Protein AF-A0A146EY28-F1 (afdb_monomer_lite)

Structure (mmCIF, N/CA/C/O backbone):
data_AF-A0A146EY28-F1
#
_entry.id   AF-A0A146EY28-F1
#
loop_
_atom_site.group_PDB
_atom_site.id
_atom_site.type_symbol
_atom_site.label_atom_id
_atom_site.label_alt_id
_atom_site.label_comp_id
_atom_site.label_asym_id
_atom_site.label_entity_id
_atom_site.label_seq_id
_atom_site.pdbx_PDB_ins_code
_atom_site.Cartn_x
_atom_site.Cartn_y
_atom_site.Cartn_z
_atom_site.occupancy
_atom_site.B_iso_or_equiv
_atom_site.auth_seq_id
_atom_site.auth_comp_id
_atom_site.auth_asym_id
_atom_site.auth_atom_id
_atom_site.pdbx_PDB_model_num
ATOM 1 N N . MET A 1 1 ? -17.023 -45.283 -15.189 1.00 35.03 1 MET A N 1
ATOM 2 C CA . MET A 1 1 ? -16.963 -46.052 -13.926 1.00 35.03 1 MET A CA 1
ATOM 3 C C . MET A 1 1 ? -16.510 -45.100 -12.826 1.00 35.03 1 MET A C 1
ATOM 5 O O . MET A 1 1 ? -15.733 -44.201 -13.112 1.00 35.03 1 MET A O 1
ATOM 9 N N . PHE A 1 2 ? -17.122 -45.207 -11.654 1.00 29.67 2 PHE A N 1
ATOM 10 C CA . PHE A 1 2 ? -17.285 -44.155 -10.650 1.00 29.67 2 PHE A CA 1
ATOM 11 C C . PHE A 1 2 ? -16.025 -43.771 -9.843 1.00 29.67 2 PHE A C 1
ATOM 13 O O . PHE A 1 2 ? -15.212 -44.621 -9.511 1.00 29.67 2 PHE A O 1
ATOM 20 N N . ALA A 1 3 ? -15.970 -42.467 -9.532 1.00 32.56 3 ALA A N 1
ATOM 21 C CA . ALA A 1 3 ? -15.392 -41.724 -8.400 1.00 32.56 3 ALA A CA 1
ATOM 22 C C . ALA A 1 3 ? -14.181 -42.258 -7.599 1.00 32.56 3 ALA A C 1
ATOM 24 O O . ALA A 1 3 ? -14.245 -43.289 -6.942 1.00 32.56 3 ALA A O 1
ATOM 25 N N . SER A 1 4 ? -13.194 -41.370 -7.424 1.00 31.08 4 SER A N 1
ATOM 26 C CA . SER A 1 4 ? -12.507 -41.180 -6.139 1.00 31.08 4 SER A CA 1
ATOM 27 C C . SER A 1 4 ? -12.665 -39.714 -5.714 1.00 31.08 4 SER A C 1
ATOM 29 O O . SER A 1 4 ? -11.952 -38.814 -6.155 1.00 31.08 4 SER A O 1
ATOM 31 N N . ASN A 1 5 ? -13.694 -39.470 -4.899 1.00 36.66 5 ASN A N 1
ATOM 32 C CA . ASN A 1 5 ? -14.054 -38.186 -4.292 1.00 36.66 5 ASN A CA 1
ATOM 33 C C . ASN A 1 5 ? -13.201 -37.922 -3.039 1.00 36.66 5 ASN A C 1
ATOM 35 O O . ASN A 1 5 ? -13.732 -37.857 -1.932 1.00 36.66 5 ASN A O 1
ATOM 39 N N . SER A 1 6 ? -11.882 -37.777 -3.177 1.00 37.50 6 SER A N 1
ATOM 40 C CA . SER A 1 6 ? -11.034 -37.518 -2.005 1.00 37.50 6 SER A CA 1
ATOM 41 C C . SER A 1 6 ? -9.892 -36.541 -2.268 1.00 37.50 6 SER A C 1
ATOM 43 O O . SER A 1 6 ? -8.741 -36.856 -2.015 1.00 37.50 6 SER A O 1
ATOM 45 N N . SER A 1 7 ? -10.229 -35.335 -2.739 1.00 38.41 7 SER A N 1
ATOM 46 C CA . SER A 1 7 ? -9.366 -34.144 -2.581 1.00 38.41 7 SER A CA 1
ATOM 47 C C . SER A 1 7 ? -10.127 -32.808 -2.545 1.00 38.41 7 SER A C 1
ATOM 49 O O . SER A 1 7 ? -9.516 -31.746 -2.546 1.00 38.41 7 SER A O 1
ATOM 51 N N . ARG A 1 8 ? -11.465 -32.809 -2.445 1.00 36.38 8 ARG A N 1
ATOM 52 C CA . ARG A 1 8 ? -12.272 -31.579 -2.284 1.00 36.38 8 ARG A CA 1
ATOM 53 C C . ARG A 1 8 ? -12.550 -31.250 -0.814 1.00 36.38 8 ARG A C 1
ATOM 55 O O . ARG A 1 8 ? -13.685 -30.981 -0.435 1.00 36.38 8 ARG A O 1
ATOM 62 N N . LYS A 1 9 ? -11.521 -31.290 0.029 1.00 37.91 9 LYS A N 1
ATOM 63 C CA . LYS A 1 9 ? -11.590 -30.797 1.409 1.00 37.91 9 LYS A CA 1
ATOM 64 C C . LYS A 1 9 ? -10.350 -29.970 1.717 1.00 37.91 9 LYS A C 1
ATOM 66 O O . LYS A 1 9 ? -9.443 -30.508 2.328 1.00 37.91 9 LYS A O 1
ATOM 71 N N . SER A 1 10 ? -10.347 -28.701 1.288 1.00 42.72 10 SER A N 1
ATOM 72 C CA . SER A 1 10 ? -9.636 -27.584 1.955 1.00 42.72 10 SER A CA 1
ATOM 73 C C . SER A 1 10 ? -9.550 -26.321 1.077 1.00 42.72 10 SER A C 1
ATOM 75 O O . SER A 1 10 ? -8.465 -25.859 0.750 1.00 42.72 10 SER A O 1
ATOM 77 N N . ILE A 1 11 ? -10.694 -25.744 0.691 1.00 36.16 11 ILE A N 1
ATOM 78 C CA . ILE A 1 11 ? -10.774 -24.304 0.335 1.00 36.16 11 ILE A CA 1
ATOM 79 C C . ILE A 1 11 ? -11.736 -23.558 1.294 1.00 36.16 11 ILE A C 1
ATOM 81 O O . ILE A 1 11 ? -11.843 -22.341 1.273 1.00 36.16 11 ILE A O 1
ATOM 85 N N . GLN A 1 12 ? -12.393 -24.268 2.221 1.00 34.34 12 GLN A N 1
ATOM 86 C CA . GLN A 1 12 ? -13.330 -23.692 3.203 1.00 34.34 12 GLN A CA 1
ATOM 87 C C . GLN A 1 12 ? -12.733 -23.433 4.601 1.00 34.34 12 GLN A C 1
ATOM 89 O O . GLN A 1 12 ? -13.465 -23.196 5.555 1.00 34.34 12 GLN A O 1
ATOM 94 N N . ALA A 1 13 ? -11.411 -23.423 4.727 1.00 42.88 13 ALA A N 1
ATOM 95 C CA . ALA A 1 13 ? -10.705 -22.800 5.844 1.00 42.88 13 ALA A CA 1
ATOM 96 C C . ALA A 1 13 ? -9.633 -21.938 5.168 1.00 42.88 13 ALA A C 1
ATOM 98 O O . ALA A 1 13 ? -8.801 -22.478 4.455 1.00 42.88 13 ALA A O 1
ATOM 99 N N . ILE A 1 14 ? -9.660 -20.611 5.193 1.00 41.34 14 ILE A N 1
ATOM 100 C CA . ILE A 1 14 ? -9.669 -19.722 6.350 1.00 41.34 14 ILE A CA 1
ATOM 101 C C . ILE A 1 14 ? -10.311 -18.411 5.886 1.00 41.34 14 ILE A C 1
ATOM 103 O O . ILE A 1 14 ? -9.717 -17.682 5.109 1.00 41.34 14 ILE A O 1
ATOM 107 N N . CYS A 1 15 ? -11.521 -18.125 6.343 1.00 43.88 15 CYS A N 1
ATOM 108 C CA . CYS A 1 15 ? -12.040 -16.769 6.506 1.00 43.88 15 CYS A CA 1
ATOM 109 C C . CYS A 1 15 ? -13.207 -16.914 7.474 1.00 43.88 15 CYS A C 1
ATOM 111 O O . CYS A 1 15 ? -14.373 -16.949 7.082 1.00 43.88 15 CYS A O 1
ATOM 113 N N . ALA A 1 16 ? -12.885 -17.082 8.757 1.00 44.38 16 ALA A N 1
ATOM 114 C CA . ALA A 1 16 ? -13.840 -16.749 9.797 1.00 44.38 16 ALA A CA 1
ATOM 115 C C . ALA A 1 16 ? -14.065 -15.239 9.677 1.00 44.38 16 ALA A C 1
ATOM 117 O O . ALA A 1 16 ? -13.322 -14.445 10.248 1.00 44.38 16 ALA A O 1
ATOM 118 N N . PHE A 1 17 ? -15.003 -14.836 8.821 1.00 52.59 17 PHE A N 1
ATOM 119 C CA . PHE A 1 17 ? -15.466 -13.463 8.800 1.00 52.59 17 PHE A CA 1
ATOM 120 C C . PHE A 1 17 ? -16.117 -13.217 10.153 1.00 52.59 17 PHE A C 1
ATOM 122 O O . PHE A 1 17 ? -17.008 -13.962 10.567 1.00 52.59 17 PHE A O 1
ATOM 129 N N . SER A 1 18 ? -15.618 -12.210 10.863 1.00 56.81 18 SER A N 1
ATOM 130 C CA . SER A 1 18 ? -16.240 -11.735 12.089 1.00 56.81 18 SER A CA 1
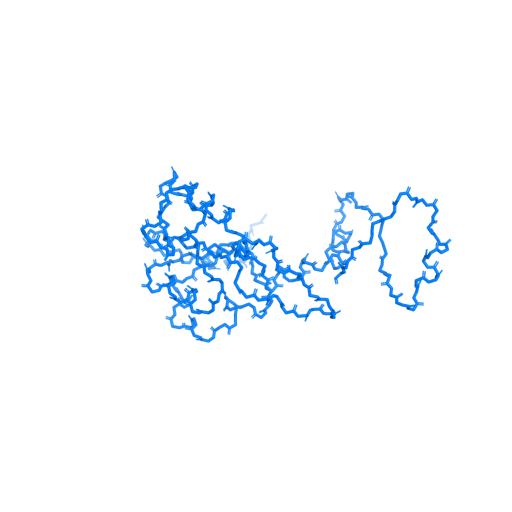ATOM 131 C C . SER A 1 18 ? -17.739 -11.542 11.849 1.00 56.81 18 SER A C 1
ATOM 133 O O . SER A 1 18 ? -18.143 -10.926 10.865 1.00 56.81 18 SER A O 1
ATOM 135 N N . THR A 1 19 ? -18.580 -12.059 12.747 1.00 59.81 19 THR A N 1
ATOM 136 C CA . THR A 1 19 ? -20.033 -11.815 12.716 1.00 59.81 19 THR A CA 1
ATOM 137 C C . THR A 1 19 ? -20.376 -10.354 13.027 1.00 59.81 19 THR A C 1
ATOM 139 O O . THR A 1 19 ? -21.535 -9.953 12.934 1.00 59.81 19 THR A O 1
ATOM 142 N N . LYS A 1 20 ? -19.375 -9.549 13.410 1.00 71.12 20 LYS A N 1
ATOM 143 C CA . LYS A 1 20 ? -19.503 -8.119 13.669 1.00 71.12 20 LYS A CA 1
ATOM 144 C C . LYS A 1 20 ? -19.452 -7.338 12.357 1.00 71.12 20 LYS A C 1
ATOM 146 O O . LYS A 1 20 ? -18.628 -7.610 11.488 1.00 71.12 20 LYS A O 1
ATOM 151 N N . THR A 1 21 ? -20.291 -6.31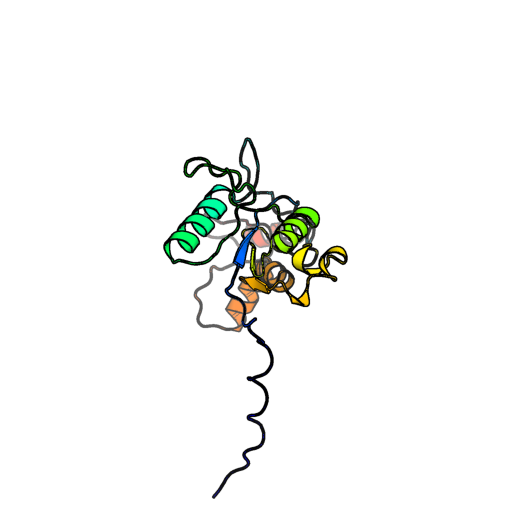0 12.256 1.00 85.00 21 THR A N 1
ATOM 152 C CA . THR A 1 21 ? -20.277 -5.370 11.132 1.00 85.00 21 THR A CA 1
ATOM 153 C C . THR A 1 21 ? -18.871 -4.777 10.941 1.00 85.00 21 THR A C 1
ATOM 155 O O . THR A 1 21 ? -18.336 -4.206 11.899 1.00 85.00 21 THR A O 1
ATOM 158 N N . PRO A 1 22 ? -18.284 -4.865 9.730 1.00 92.00 22 PRO A N 1
ATOM 159 C CA . PRO A 1 22 ? -16.971 -4.305 9.431 1.00 92.00 22 PRO A CA 1
ATOM 160 C C . PRO A 1 22 ? -16.861 -2.836 9.837 1.00 92.00 22 PRO A C 1
ATOM 162 O O . PRO A 1 22 ? -17.675 -2.014 9.416 1.00 92.00 22 PRO A O 1
ATOM 165 N N . THR A 1 23 ? -15.850 -2.508 10.640 1.00 96.81 23 THR A N 1
ATOM 166 C CA . THR A 1 23 ? -15.468 -1.123 10.943 1.00 96.81 23 THR A CA 1
ATOM 167 C C . THR A 1 23 ? -14.097 -0.864 10.331 1.00 96.81 23 THR A C 1
ATOM 169 O O . THR A 1 23 ? -13.110 -1.467 10.749 1.00 96.81 23 THR A O 1
ATOM 172 N N . VAL A 1 24 ? -14.044 -0.011 9.311 1.00 97.69 24 VAL A N 1
ATOM 173 C CA . VAL A 1 24 ? -12.832 0.247 8.523 1.00 97.69 24 VAL A CA 1
ATOM 174 C C . VAL A 1 24 ? -12.070 1.446 9.086 1.00 97.69 24 VAL A C 1
ATOM 176 O O . VAL A 1 24 ? -12.668 2.476 9.382 1.00 97.69 24 VAL A O 1
ATOM 179 N N . ALA A 1 25 ? -10.751 1.340 9.179 1.00 97.56 25 ALA A N 1
ATOM 180 C CA . ALA A 1 25 ? -9.831 2.459 9.321 1.00 97.56 25 ALA A CA 1
ATOM 181 C C . ALA A 1 25 ? -8.949 2.530 8.071 1.00 97.56 25 ALA A C 1
ATOM 183 O O . ALA A 1 25 ? -8.406 1.519 7.627 1.00 97.56 25 ALA A O 1
ATOM 184 N N . VAL A 1 26 ? -8.817 3.718 7.486 1.00 97.06 26 VAL A N 1
ATOM 185 C CA . VAL A 1 26 ? -7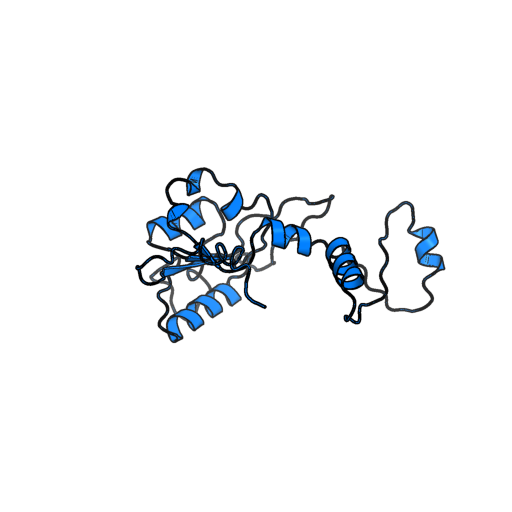.885 3.949 6.374 1.00 97.06 26 VAL A CA 1
ATOM 186 C C . VAL A 1 26 ? -6.553 4.394 6.955 1.00 97.06 26 VAL A C 1
ATOM 188 O O . VAL A 1 26 ? -6.530 5.269 7.818 1.00 97.06 26 VAL A O 1
ATOM 191 N N . LEU A 1 27 ? -5.460 3.792 6.496 1.00 95.50 27 LEU A N 1
ATOM 192 C CA . LEU A 1 27 ? -4.100 4.149 6.888 1.00 95.50 27 LEU A CA 1
ATOM 193 C C . LEU A 1 27 ? -3.462 5.040 5.826 1.00 95.50 27 LEU A C 1
ATOM 195 O O . LEU A 1 27 ? -3.705 4.835 4.640 1.00 95.50 27 LEU A O 1
ATOM 199 N N . LEU A 1 28 ? -2.627 5.985 6.242 1.00 93.12 28 LEU A N 1
ATOM 200 C CA . LEU A 1 28 ? -1.830 6.852 5.380 1.00 93.12 28 LEU A CA 1
ATOM 201 C C . LEU A 1 28 ? -0.346 6.726 5.719 1.00 93.12 28 LEU A C 1
ATOM 203 O O . LEU A 1 28 ? 0.012 6.453 6.863 1.00 93.12 28 LEU A O 1
ATOM 207 N N . GLN A 1 29 ? 0.502 7.005 4.731 1.00 92.31 29 GLN A N 1
ATOM 208 C CA . GLN A 1 29 ? 1.953 6.960 4.888 1.00 92.31 29 GLN A CA 1
ATOM 209 C C . GLN A 1 29 ? 2.480 7.997 5.889 1.00 92.31 29 GLN A C 1
ATOM 211 O O . GLN A 1 29 ? 2.486 9.197 5.607 1.00 92.31 29 GLN A O 1
ATOM 216 N N . ALA A 1 30 ? 2.969 7.523 7.029 1.00 91.19 30 ALA A N 1
ATOM 217 C CA . ALA A 1 30 ? 3.601 8.299 8.090 1.00 91.19 30 ALA A CA 1
ATOM 218 C C . ALA A 1 30 ? 5.022 7.807 8.418 1.00 91.19 30 ALA A C 1
ATOM 220 O O . ALA A 1 30 ? 5.829 8.598 8.915 1.00 91.19 30 ALA A O 1
ATOM 221 N N . ILE A 1 31 ? 5.343 6.549 8.102 1.00 91.38 31 ILE A N 1
ATOM 222 C CA . ILE A 1 31 ? 6.697 5.986 8.196 1.00 91.38 31 ILE A CA 1
ATOM 223 C C . ILE A 1 31 ? 7.445 6.051 6.859 1.00 91.38 31 ILE A C 1
ATOM 225 O O . ILE A 1 31 ? 6.846 6.057 5.778 1.00 91.38 31 ILE A O 1
ATOM 229 N N . ASP A 1 32 ? 8.775 6.098 6.934 1.00 89.19 32 ASP A N 1
ATOM 230 C CA . ASP A 1 32 ? 9.622 6.009 5.747 1.00 89.19 32 ASP A CA 1
ATOM 231 C C . ASP A 1 32 ? 9.775 4.554 5.295 1.00 89.19 32 ASP A C 1
ATOM 233 O O . ASP A 1 32 ? 9.993 3.674 6.134 1.00 89.19 32 ASP A O 1
ATOM 237 N N . PRO A 1 33 ? 9.689 4.281 3.980 1.00 88.00 33 PRO A N 1
ATOM 238 C CA . PRO A 1 33 ? 10.044 2.976 3.450 1.00 88.00 33 PRO A CA 1
ATOM 239 C C . PRO A 1 33 ? 11.519 2.656 3.741 1.00 88.00 33 PRO A C 1
ATOM 241 O O . PRO A 1 33 ? 12.359 3.563 3.724 1.00 88.00 33 PRO A O 1
ATOM 244 N N . PRO A 1 34 ? 11.864 1.380 3.974 1.00 88.81 34 PRO A N 1
ATOM 245 C CA . PRO A 1 34 ? 13.247 0.972 4.162 1.00 88.81 34 PRO A CA 1
ATOM 246 C C . PRO A 1 34 ? 14.060 1.149 2.871 1.00 88.81 34 PRO A C 1
ATOM 248 O O . PRO A 1 34 ? 13.515 1.249 1.769 1.00 88.81 34 PRO A O 1
ATOM 251 N N . VAL A 1 35 ? 15.386 1.138 3.014 1.00 86.69 35 VAL A N 1
ATOM 252 C CA . VAL A 1 35 ? 16.295 0.981 1.873 1.00 86.69 35 VAL A CA 1
ATOM 253 C C . VAL A 1 35 ? 16.228 -0.475 1.411 1.00 86.69 35 VAL A C 1
ATOM 255 O O . VAL A 1 35 ? 16.554 -1.377 2.182 1.00 86.69 35 VAL A O 1
ATOM 258 N N . ILE A 1 36 ? 15.841 -0.707 0.162 1.00 80.88 36 ILE A N 1
ATOM 259 C CA . ILE A 1 36 ? 15.770 -2.036 -0.455 1.00 80.88 36 ILE A CA 1
ATOM 260 C C . ILE A 1 36 ? 16.752 -2.045 -1.622 1.00 80.88 36 ILE A C 1
ATOM 262 O O . ILE A 1 36 ? 16.684 -1.189 -2.497 1.00 80.88 36 ILE A O 1
ATOM 266 N N . SER A 1 37 ? 17.715 -2.970 -1.606 1.00 76.69 37 SER A N 1
ATOM 267 C CA . SER A 1 37 ? 18.754 -3.075 -2.648 1.00 76.69 37 SER A CA 1
ATOM 268 C C . SER A 1 37 ? 19.508 -1.759 -2.920 1.00 76.69 37 SER A C 1
ATOM 270 O O . SER A 1 37 ? 19.913 -1.475 -4.042 1.00 76.69 37 SER A O 1
ATOM 272 N N . GLY A 1 38 ? 19.695 -0.932 -1.883 1.00 76.62 38 GLY A N 1
ATOM 273 C CA . GLY A 1 38 ? 20.358 0.375 -1.990 1.00 76.62 38 GLY A CA 1
ATOM 274 C C . GLY A 1 38 ? 19.467 1.517 -2.499 1.00 76.62 38 GLY A C 1
ATOM 275 O O . GLY A 1 38 ? 19.942 2.646 -2.602 1.00 76.62 38 GLY A O 1
ATOM 276 N N . VAL A 1 39 ? 18.186 1.257 -2.778 1.00 76.44 39 VAL A N 1
ATOM 277 C CA . VAL A 1 39 ? 17.205 2.239 -3.256 1.00 76.44 39 VAL A CA 1
ATOM 278 C C . VAL A 1 39 ? 16.142 2.481 -2.186 1.00 76.44 39 VAL A C 1
ATOM 280 O O . VAL A 1 39 ? 15.629 1.549 -1.573 1.00 76.44 39 VAL A O 1
ATOM 283 N N . THR A 1 40 ? 15.758 3.742 -1.990 1.00 80.06 40 THR A N 1
ATOM 284 C CA . THR A 1 40 ? 14.634 4.113 -1.119 1.00 80.06 40 THR A CA 1
ATOM 285 C C . THR A 1 40 ? 13.541 4.754 -1.950 1.00 80.06 40 THR A C 1
ATOM 287 O O . THR A 1 40 ? 13.796 5.701 -2.700 1.00 80.06 40 THR A O 1
ATOM 290 N N . LYS A 1 41 ? 12.300 4.283 -1.798 1.00 76.06 41 LYS A N 1
ATOM 291 C CA . LYS A 1 41 ? 11.155 5.000 -2.361 1.00 76.06 41 LYS A CA 1
ATOM 292 C C . LYS A 1 41 ? 10.943 6.294 -1.571 1.00 76.06 41 LYS A C 1
ATOM 294 O O . LYS A 1 41 ? 10.735 6.219 -0.359 1.00 76.06 41 LYS A O 1
ATOM 299 N N . PRO A 1 42 ? 10.971 7.472 -2.219 1.00 72.88 42 PRO A N 1
ATOM 300 C CA . PRO A 1 42 ? 10.687 8.709 -1.517 1.00 72.88 42 PRO A CA 1
ATOM 301 C C . PRO A 1 42 ? 9.243 8.683 -1.018 1.00 72.88 42 PRO A C 1
ATOM 303 O O . PRO A 1 42 ? 8.335 8.198 -1.702 1.00 72.88 42 PRO A O 1
ATOM 306 N N . ARG A 1 43 ? 9.027 9.233 0.175 1.00 74.38 43 ARG A N 1
ATOM 307 C CA . ARG A 1 43 ? 7.685 9.503 0.689 1.00 74.38 43 ARG A CA 1
ATOM 308 C C . ARG A 1 43 ? 6.936 10.401 -0.299 1.00 74.38 43 ARG A C 1
ATOM 310 O O . ARG A 1 43 ? 7.555 11.280 -0.904 1.00 74.38 43 ARG A O 1
ATOM 317 N N . LYS A 1 44 ? 5.617 10.219 -0.455 1.00 70.25 44 LYS A N 1
ATOM 318 C CA . LYS A 1 44 ? 4.811 11.137 -1.283 1.00 70.25 44 LYS A CA 1
ATOM 319 C C . LYS A 1 44 ? 5.011 12.574 -0.762 1.00 70.25 44 LYS A C 1
ATOM 321 O O . LYS A 1 44 ? 4.672 12.824 0.401 1.00 70.25 44 LYS A O 1
ATOM 326 N N . PRO A 1 45 ? 5.549 13.499 -1.581 1.00 64.44 45 PRO A N 1
ATOM 327 C CA . PRO A 1 45 ? 5.736 14.879 -1.169 1.00 64.44 45 PRO A CA 1
ATOM 328 C C . PRO A 1 45 ? 4.367 15.551 -1.097 1.00 64.44 45 PRO A C 1
ATOM 330 O O . PRO A 1 45 ? 3.638 15.610 -2.087 1.00 64.44 45 PRO A O 1
ATOM 333 N N . ALA A 1 46 ? 4.009 16.034 0.084 1.00 57.53 46 ALA 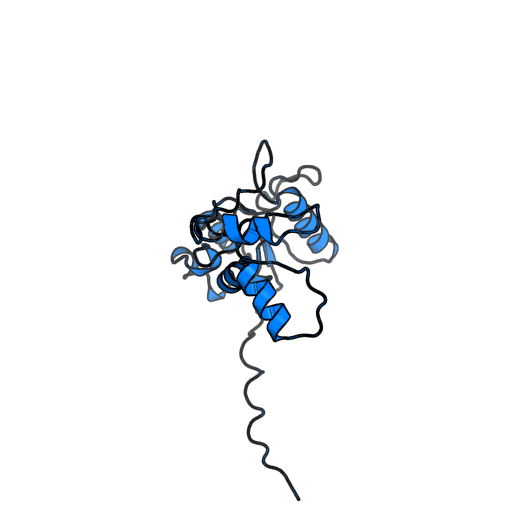A N 1
ATOM 334 C CA . ALA A 1 46 ? 2.899 16.950 0.266 1.00 57.53 46 ALA A CA 1
ATOM 335 C C . ALA A 1 46 ? 3.273 17.883 1.418 1.00 57.53 46 ALA A C 1
ATOM 337 O O . ALA A 1 46 ? 3.453 17.444 2.547 1.00 57.53 46 ALA A O 1
ATOM 338 N N . GLU A 1 47 ? 3.446 19.162 1.112 1.00 51.34 47 GLU A N 1
ATOM 339 C CA . GLU A 1 47 ? 3.454 20.221 2.119 1.00 51.34 47 GLU A CA 1
ATOM 340 C C . GLU A 1 47 ? 1.991 20.564 2.450 1.00 51.34 47 GLU A C 1
ATOM 342 O O . GLU A 1 47 ? 1.160 20.575 1.535 1.00 51.34 47 GLU A O 1
ATOM 347 N N . PRO A 1 48 ? 1.624 20.841 3.713 1.00 55.75 48 PRO A N 1
ATOM 348 C CA . PRO A 1 48 ? 2.466 20.853 4.914 1.00 55.75 48 PRO A CA 1
ATOM 349 C C . PRO A 1 48 ? 2.628 19.477 5.586 1.00 55.75 48 PRO A C 1
ATOM 351 O O . PRO A 1 48 ? 3.280 19.368 6.622 1.00 55.75 48 PRO A O 1
ATOM 354 N N . PHE A 1 49 ? 2.025 18.418 5.036 1.00 59.28 49 PHE A N 1
ATOM 355 C CA . PHE A 1 49 ? 2.100 17.087 5.626 1.00 59.28 49 PHE A CA 1
ATOM 356 C C . PHE A 1 49 ? 2.116 15.961 4.581 1.00 59.28 49 PHE A C 1
ATOM 358 O O . PHE A 1 49 ? 1.183 15.861 3.777 1.00 59.28 49 PHE A O 1
ATOM 365 N N . PRO A 1 50 ? 3.118 15.068 4.629 1.00 64.75 50 PRO A N 1
ATOM 366 C CA . PRO A 1 50 ? 3.332 14.069 3.593 1.00 64.75 50 PRO A CA 1
ATOM 367 C C . PRO A 1 50 ? 2.302 12.927 3.633 1.00 64.75 50 PRO A C 1
ATOM 369 O O . PRO A 1 50 ? 1.586 12.737 4.619 1.00 64.75 50 PRO A O 1
ATOM 372 N N . GLY A 1 51 ? 2.260 12.139 2.553 1.00 69.69 51 GLY A N 1
ATOM 373 C CA . GLY A 1 51 ? 1.456 10.915 2.453 1.00 69.69 51 GLY A CA 1
ATOM 374 C C . GLY A 1 51 ? 0.160 11.041 1.639 1.00 69.69 51 GLY A C 1
ATOM 375 O O . GLY A 1 51 ? -0.146 12.061 1.023 1.00 69.69 51 GLY A O 1
ATOM 376 N N . TYR A 1 52 ? -0.612 9.955 1.601 1.00 82.56 52 TYR A N 1
ATOM 377 C CA . TYR A 1 52 ? -1.801 9.787 0.755 1.00 82.56 52 TYR A CA 1
ATOM 378 C C . TYR A 1 52 ? -3.091 10.348 1.393 1.00 82.56 52 TYR A C 1
ATOM 380 O O . TYR A 1 52 ? -4.102 9.654 1.498 1.00 82.56 52 TYR A O 1
ATOM 388 N N . ARG A 1 53 ? -3.062 11.602 1.867 1.00 85.25 53 ARG A N 1
ATOM 389 C CA . ARG A 1 53 ? -4.183 12.229 2.605 1.00 85.25 53 ARG A CA 1
ATOM 390 C C . ARG A 1 53 ? -5.434 12.455 1.759 1.00 85.25 53 ARG A C 1
ATOM 392 O O . ARG A 1 53 ? -6.531 12.131 2.195 1.00 85.25 53 ARG A O 1
ATOM 399 N N . ASP A 1 54 ? -5.241 12.997 0.561 1.00 88.38 54 ASP A N 1
ATOM 400 C CA . ASP A 1 54 ? -6.275 13.261 -0.445 1.00 88.38 54 ASP A CA 1
ATOM 401 C C . ASP A 1 54 ? -7.101 12.004 -0.752 1.00 88.38 54 ASP A C 1
ATOM 403 O O . ASP A 1 54 ? -8.285 11.914 -0.442 1.00 88.38 54 ASP A O 1
ATOM 407 N N . SER A 1 55 ? -6.419 10.978 -1.245 1.00 90.88 55 SER A N 1
ATOM 408 C CA . SER A 1 55 ? -7.008 9.676 -1.552 1.00 90.88 55 SER A CA 1
ATOM 409 C C . SER A 1 55 ? -7.524 8.957 -0.304 1.00 90.88 55 SER A C 1
ATOM 411 O O . SER A 1 55 ? -8.525 8.249 -0.376 1.00 90.88 55 SER A O 1
ATOM 413 N N . GLY A 1 56 ? -6.896 9.157 0.859 1.00 92.56 56 GLY A N 1
ATOM 414 C CA . GLY A 1 56 ? -7.407 8.651 2.131 1.00 92.56 56 GLY A CA 1
ATOM 415 C C . GLY A 1 56 ? -8.791 9.216 2.462 1.00 92.56 56 GLY A C 1
ATOM 416 O O . GLY A 1 56 ? -9.696 8.451 2.802 1.00 92.56 56 GLY A O 1
ATOM 417 N N . ALA A 1 57 ? -8.981 10.529 2.307 1.00 92.25 57 ALA A N 1
ATOM 418 C CA . ALA A 1 57 ? -10.275 11.182 2.490 1.00 92.25 57 ALA A CA 1
ATOM 419 C C . ALA A 1 57 ? -11.316 10.680 1.474 1.00 92.25 57 ALA A C 1
ATOM 421 O O . ALA A 1 57 ? -12.430 10.338 1.876 1.00 92.25 57 ALA A O 1
ATOM 422 N N . ASP A 1 58 ? -10.942 10.527 0.199 1.00 93.06 58 ASP A N 1
ATOM 423 C CA . ASP A 1 58 ? -11.828 9.996 -0.849 1.00 93.06 58 ASP A CA 1
ATOM 424 C C . ASP A 1 58 ? -12.303 8.567 -0.551 1.00 93.06 58 ASP A C 1
ATOM 426 O O . ASP A 1 58 ? -13.492 8.257 -0.702 1.00 93.06 58 ASP A O 1
ATOM 430 N N . ILE A 1 59 ? -11.400 7.692 -0.088 1.00 95.06 59 ILE A N 1
ATOM 431 C CA . ILE A 1 59 ? -11.735 6.317 0.313 1.00 95.06 59 ILE A CA 1
ATOM 432 C C . ILE A 1 59 ? -12.739 6.349 1.467 1.00 95.06 59 ILE A C 1
ATOM 434 O O . ILE A 1 59 ? -13.793 5.715 1.378 1.00 95.06 59 ILE A O 1
ATOM 438 N N . VAL A 1 60 ? -12.457 7.104 2.536 1.00 94.81 60 VAL A N 1
ATOM 439 C CA . VAL A 1 60 ? -13.362 7.186 3.696 1.00 94.81 60 VAL A CA 1
ATOM 440 C C . VAL A 1 60 ? -14.721 7.751 3.293 1.00 94.81 60 VAL A C 1
ATOM 442 O O . VAL A 1 60 ? -15.753 7.188 3.667 1.00 94.81 60 VAL A O 1
ATOM 445 N N . TYR A 1 61 ? -14.744 8.843 2.529 1.00 93.94 61 TYR A N 1
ATOM 446 C CA . TYR A 1 61 ? -15.979 9.458 2.053 1.00 93.94 61 TYR A CA 1
ATOM 447 C C . TYR A 1 61 ? -16.806 8.461 1.237 1.00 93.94 61 TYR A C 1
ATOM 449 O O . TYR A 1 61 ? -17.979 8.237 1.542 1.00 93.94 61 TYR A O 1
ATOM 457 N N . THR A 1 62 ? -16.187 7.795 0.261 1.00 95.44 62 THR A N 1
ATOM 458 C CA . THR A 1 62 ? -16.851 6.821 -0.617 1.00 95.44 62 THR A CA 1
ATOM 459 C C . THR A 1 62 ? -17.421 5.642 0.168 1.00 95.44 62 THR A C 1
ATOM 461 O O . THR A 1 62 ? -18.581 5.277 -0.023 1.00 95.44 62 THR A O 1
ATOM 464 N N . LEU A 1 63 ? -16.645 5.068 1.091 1.00 95.38 63 LEU A N 1
ATOM 465 C CA . LEU A 1 63 ? -17.096 3.965 1.943 1.00 95.38 63 LEU A CA 1
ATOM 466 C C . LEU A 1 63 ? -18.304 4.373 2.801 1.00 95.38 63 LEU A C 1
ATOM 468 O O . LEU A 1 63 ? -19.292 3.637 2.863 1.00 95.38 63 LEU A O 1
ATOM 472 N N . ARG A 1 64 ? -18.280 5.576 3.391 1.00 93.94 64 ARG A N 1
ATOM 473 C CA . ARG A 1 64 ? -19.414 6.110 4.165 1.00 93.94 64 ARG A CA 1
ATOM 474 C C . ARG A 1 64 ? -20.666 6.295 3.311 1.00 93.94 64 ARG A C 1
ATOM 476 O O . ARG A 1 64 ? -21.747 5.922 3.758 1.00 93.94 64 ARG A O 1
ATOM 483 N N . GLN A 1 65 ? -20.537 6.806 2.084 1.00 95.19 65 GLN A N 1
ATOM 484 C CA . GLN A 1 65 ? -21.667 6.934 1.147 1.00 95.19 65 GLN A CA 1
ATOM 485 C C . GLN A 1 65 ? -22.292 5.578 0.780 1.00 95.19 65 GLN A C 1
ATOM 487 O O . GLN A 1 65 ? -23.458 5.511 0.399 1.00 95.19 65 GLN A O 1
ATOM 492 N N . LYS A 1 66 ? -21.539 4.481 0.913 1.00 95.81 66 LYS A N 1
ATOM 493 C CA . LYS A 1 66 ? -22.023 3.107 0.709 1.00 95.81 66 LYS A CA 1
ATOM 494 C C . LYS A 1 66 ? -22.540 2.437 1.985 1.00 95.81 66 LYS A C 1
ATOM 496 O O . LYS A 1 66 ? -22.840 1.248 1.957 1.00 95.81 66 LYS A O 1
ATOM 501 N N . GLY A 1 67 ? -22.654 3.171 3.093 1.00 95.31 67 GLY A N 1
ATOM 502 C CA . GLY A 1 67 ? -23.128 2.636 4.371 1.00 95.31 67 GLY A CA 1
ATOM 503 C C . GLY A 1 67 ? -22.108 1.757 5.101 1.00 95.31 67 GLY A C 1
ATOM 504 O O . GLY A 1 67 ? -22.463 1.103 6.080 1.00 95.31 67 GLY A O 1
ATOM 505 N N . VAL A 1 68 ? -20.844 1.738 4.662 1.00 95.75 68 VAL A N 1
ATOM 506 C CA . VAL A 1 68 ? -19.767 1.069 5.400 1.00 95.75 68 VAL A CA 1
ATOM 507 C C . VAL A 1 68 ? -19.431 1.910 6.626 1.00 95.75 68 VAL A C 1
ATOM 509 O O . VAL A 1 68 ? -19.293 3.133 6.542 1.00 95.75 68 VAL A O 1
ATOM 512 N N . LYS A 1 69 ? -19.287 1.260 7.783 1.00 96.56 69 LYS A N 1
ATOM 513 C CA . LYS A 1 69 ? -18.839 1.935 8.999 1.00 96.56 69 LYS A CA 1
ATOM 514 C C . LYS A 1 69 ? -17.340 2.210 8.888 1.00 96.56 69 LYS A C 1
ATOM 516 O O . LYS A 1 69 ? -16.547 1.284 8.734 1.00 96.56 69 LYS A O 1
ATOM 521 N N . VAL A 1 70 ? -16.959 3.480 8.982 1.00 96.31 70 VAL A N 1
ATOM 522 C CA . VAL A 1 70 ? -15.565 3.927 8.862 1.00 96.31 70 VAL A CA 1
ATOM 523 C C . VAL A 1 70 ? -15.208 4.828 10.036 1.00 96.31 70 VAL A C 1
ATOM 525 O O . VAL A 1 70 ? -16.021 5.663 10.440 1.00 96.31 70 VAL A O 1
ATOM 528 N N . LEU A 1 71 ? -14.003 4.663 10.574 1.00 96.25 71 LEU A N 1
ATOM 529 C CA . LEU A 1 71 ? -13.420 5.548 11.574 1.00 96.25 71 LEU A CA 1
ATOM 530 C C . LEU A 1 71 ? -12.637 6.670 10.897 1.00 96.25 71 LEU A C 1
ATOM 532 O O . LEU A 1 71 ? -11.914 6.443 9.929 1.00 96.25 71 LEU A O 1
ATOM 536 N N . LYS A 1 72 ? -12.762 7.869 11.459 1.00 94.56 72 LYS A N 1
ATOM 537 C CA . LYS A 1 72 ? -11.889 9.006 11.174 1.00 94.56 72 LYS A CA 1
ATOM 538 C C . LYS A 1 72 ? -10.843 9.096 12.281 1.00 94.56 72 LYS A C 1
ATOM 540 O O . LYS A 1 72 ? -11.193 8.876 13.439 1.00 94.56 72 LYS A O 1
ATOM 545 N N . SER A 1 73 ? -9.602 9.437 11.942 1.00 92.75 73 SER A N 1
ATOM 546 C CA . SER A 1 73 ? -8.559 9.676 12.948 1.00 92.75 73 SER A CA 1
ATOM 547 C C . SER A 1 73 ? -8.867 10.893 13.824 1.00 92.75 73 SER A C 1
ATOM 549 O O . SER A 1 73 ? -8.505 10.903 14.997 1.00 92.75 73 SER A O 1
ATOM 551 N N . ASP A 1 74 ? -9.616 11.858 13.287 1.00 91.62 74 ASP A N 1
ATOM 552 C CA . ASP A 1 74 ? -10.304 12.905 14.035 1.00 91.62 74 ASP A CA 1
ATOM 553 C C . ASP A 1 74 ? -11.825 12.842 13.757 1.00 91.62 74 ASP A C 1
ATOM 555 O O . ASP A 1 74 ? -12.309 13.235 12.680 1.00 91.62 74 ASP A O 1
ATOM 559 N N . PRO A 1 75 ? -12.631 12.371 14.728 1.00 88.31 75 PRO A N 1
ATOM 560 C CA . PRO A 1 75 ? -14.087 12.334 14.619 1.00 88.31 75 PRO A CA 1
ATOM 561 C C . PRO A 1 75 ? -14.721 13.698 14.320 1.00 88.31 75 PRO A C 1
ATOM 563 O O . PRO A 1 75 ? -15.761 13.746 13.657 1.00 88.31 75 PRO A O 1
ATOM 566 N N . SER A 1 76 ? -14.080 14.799 14.721 1.00 87.25 76 SER A N 1
ATOM 567 C CA . SER A 1 76 ? -14.557 16.170 14.520 1.00 87.25 76 SER A CA 1
ATOM 568 C C . SER A 1 76 ? -14.153 16.789 13.179 1.00 87.25 76 SER A C 1
ATOM 570 O O . SER A 1 76 ? -14.740 17.797 12.789 1.00 87.25 76 SER A O 1
ATOM 572 N N . ALA A 1 77 ? -13.240 16.152 12.429 1.00 84.75 77 ALA A N 1
ATOM 573 C CA . ALA A 1 77 ? -12.768 16.666 11.143 1.00 84.75 77 ALA A CA 1
ATOM 574 C C . ALA A 1 77 ? -13.940 17.023 10.196 1.00 84.75 77 ALA A C 1
ATOM 576 O O . ALA A 1 77 ? -14.812 16.164 9.968 1.00 84.75 77 ALA A O 1
ATOM 577 N N . PRO A 1 78 ? -13.986 18.256 9.648 1.00 80.56 78 PRO A N 1
ATOM 578 C CA . PRO A 1 78 ? -15.023 18.658 8.707 1.00 80.56 78 PRO A CA 1
ATOM 579 C C . PRO A 1 78 ? -14.952 17.850 7.407 1.00 80.56 78 PRO A C 1
ATOM 581 O O . PRO A 1 78 ? -14.020 17.088 7.170 1.00 80.56 78 PRO A O 1
ATOM 584 N N . VAL A 1 79 ? -15.936 18.043 6.526 1.00 74.31 79 VAL A N 1
ATOM 585 C CA . VAL A 1 79 ? -15.918 17.391 5.207 1.00 74.31 79 VAL A CA 1
ATOM 586 C C . VAL A 1 79 ? -14.874 18.016 4.262 1.00 74.31 79 VAL A C 1
ATOM 588 O O . VAL A 1 79 ? -14.387 17.344 3.363 1.00 74.31 79 VAL A O 1
ATOM 591 N N . SER A 1 80 ? -14.530 19.296 4.454 1.00 70.19 80 SER A N 1
ATOM 592 C CA . SER A 1 80 ? -13.734 20.091 3.505 1.00 70.19 80 SER A CA 1
ATOM 593 C C . SER A 1 80 ? -12.225 20.269 3.787 1.00 70.19 80 SER A C 1
ATOM 595 O O . SER A 1 80 ? -11.603 21.063 3.082 1.00 70.19 80 SER A O 1
ATOM 597 N N . PRO A 1 81 ? -11.604 19.607 4.778 1.00 76.31 81 PRO A N 1
ATOM 598 C CA . PRO A 1 81 ? -10.156 19.376 4.789 1.00 76.31 81 PRO A CA 1
ATOM 599 C C . PRO A 1 81 ? -9.819 17.886 4.637 1.00 76.31 81 PRO A C 1
ATOM 601 O O . PRO A 1 81 ? -10.515 17.045 5.185 1.00 76.31 81 PRO A O 1
ATOM 604 N N . ASN A 1 82 ? -8.704 17.547 3.980 1.00 82.00 82 ASN A N 1
ATOM 605 C CA . ASN A 1 82 ? -8.222 16.156 3.843 1.00 82.00 82 ASN A CA 1
ATOM 606 C C . ASN A 1 82 ? -7.560 15.609 5.130 1.00 82.00 82 ASN A C 1
ATOM 608 O O . ASN A 1 82 ? -6.954 14.538 5.130 1.00 82.00 82 ASN A O 1
ATOM 612 N N . GLU A 1 83 ? -7.641 16.350 6.234 1.00 84.94 83 GLU A N 1
ATOM 613 C CA . GLU A 1 83 ? -7.021 16.018 7.517 1.00 84.94 83 GLU A CA 1
ATOM 614 C C . GLU A 1 83 ? -7.988 15.270 8.430 1.00 84.94 83 GLU A C 1
ATOM 616 O O . GLU A 1 83 ? -9.199 15.458 8.358 1.00 84.94 83 GLU A O 1
ATOM 621 N N . GLY A 1 84 ? -7.459 14.405 9.295 1.00 88.00 84 GLY A N 1
ATOM 622 C CA . GLY A 1 84 ? -8.286 13.699 10.272 1.00 88.00 84 GLY A CA 1
ATOM 623 C C . GLY A 1 84 ? -9.141 12.562 9.700 1.00 88.00 84 GLY A C 1
ATOM 624 O O . GLY A 1 84 ? -9.931 11.968 10.427 1.00 88.00 84 GLY A O 1
ATOM 625 N N . TRP A 1 85 ? -9.003 12.227 8.415 1.00 92.81 85 TRP A N 1
ATOM 626 C CA . TRP A 1 85 ? -9.756 11.130 7.793 1.00 92.81 85 TRP A CA 1
ATOM 627 C C . TRP A 1 85 ? -9.085 9.771 7.954 1.00 92.81 85 TRP A C 1
ATOM 629 O O . TRP A 1 85 ? -9.767 8.782 8.202 1.00 92.81 85 TRP A O 1
ATOM 639 N N . ALA A 1 86 ? -7.761 9.725 7.828 1.00 94.44 86 ALA A N 1
ATOM 640 C CA . ALA A 1 86 ? -6.977 8.498 7.861 1.00 94.44 86 ALA A CA 1
ATOM 641 C C . ALA A 1 86 ? -5.984 8.503 9.032 1.00 94.44 86 ALA A C 1
ATOM 643 O O . ALA A 1 86 ? -5.540 9.556 9.499 1.00 94.44 86 ALA A O 1
ATOM 644 N N . PHE A 1 87 ? -5.667 7.313 9.524 1.00 95.62 87 PHE A N 1
ATOM 645 C CA . PHE A 1 87 ? -4.724 7.062 10.608 1.00 95.62 87 PHE A CA 1
ATOM 646 C C . PHE A 1 87 ? -3.304 6.935 10.046 1.00 95.62 87 PHE A C 1
ATOM 648 O O . PHE A 1 87 ? -3.147 6.449 8.929 1.00 95.62 87 PHE A O 1
ATOM 655 N N . PRO A 1 88 ? -2.258 7.338 10.780 1.00 94.50 88 PRO A N 1
ATOM 656 C CA . PRO A 1 88 ? -0.892 7.063 10.352 1.00 94.50 88 PRO A CA 1
ATOM 657 C C . PRO A 1 88 ? -0.622 5.551 10.367 1.00 94.50 88 PRO A C 1
ATOM 659 O O . PRO A 1 88 ? -1.102 4.838 11.246 1.00 94.50 88 PRO A O 1
ATOM 662 N N . ASP A 1 89 ? 0.172 5.063 9.419 1.00 94.56 89 ASP A N 1
ATOM 663 C CA . ASP A 1 89 ? 0.633 3.669 9.337 1.00 94.56 89 ASP A CA 1
ATOM 664 C C . ASP A 1 89 ? 1.768 3.321 10.321 1.00 94.56 89 ASP A C 1
ATOM 666 O O . ASP A 1 89 ? 2.400 2.268 10.215 1.00 94.56 89 ASP A O 1
ATOM 670 N N . THR A 1 90 ? 2.004 4.182 11.315 1.00 95.25 90 THR A N 1
ATOM 671 C CA . THR A 1 90 ? 2.855 3.873 12.463 1.00 95.25 90 THR A CA 1
ATOM 672 C C . THR A 1 90 ? 2.220 2.784 13.323 1.00 95.25 90 THR A C 1
ATOM 674 O O . THR A 1 90 ? 1.005 2.574 13.322 1.00 95.25 90 THR A O 1
ATOM 677 N N . GLU A 1 91 ? 3.043 2.117 14.126 1.00 95.44 91 GLU A N 1
ATOM 678 C CA . GLU A 1 91 ? 2.582 1.114 15.084 1.00 95.44 91 GLU A CA 1
ATOM 679 C C . GLU A 1 91 ? 1.524 1.680 16.050 1.00 95.44 91 GLU A C 1
ATOM 681 O O . GLU A 1 91 ? 0.471 1.075 16.255 1.00 95.44 91 GLU A O 1
ATOM 686 N N . GLU A 1 92 ? 1.752 2.888 16.570 1.00 95.81 92 GLU A N 1
ATOM 687 C CA . GLU A 1 92 ? 0.826 3.606 17.452 1.00 95.81 92 GLU A CA 1
ATOM 688 C C . GLU A 1 92 ? -0.469 4.006 16.734 1.00 95.81 92 GLU A C 1
ATOM 690 O O . GLU A 1 92 ? -1.547 3.948 17.326 1.00 95.81 92 GLU A O 1
ATOM 695 N N . GLY A 1 93 ? -0.381 4.399 15.461 1.00 95.62 93 GLY A N 1
ATOM 696 C CA . GLY A 1 93 ? -1.534 4.781 14.649 1.00 95.62 93 GLY A CA 1
ATOM 697 C C . GLY A 1 93 ? -2.465 3.608 14.379 1.00 95.62 93 GLY A C 1
ATOM 698 O O . GLY A 1 93 ? -3.676 3.710 14.596 1.00 95.62 93 GLY A O 1
ATOM 699 N N . ILE A 1 94 ? -1.891 2.472 13.982 1.00 95.94 94 ILE A N 1
ATOM 700 C CA . ILE A 1 94 ? -2.631 1.229 13.746 1.00 95.94 94 ILE A CA 1
ATOM 701 C C . ILE A 1 94 ? -3.245 0.722 15.054 1.00 95.94 94 ILE A C 1
ATOM 703 O O . ILE A 1 94 ? -4.427 0.373 15.086 1.00 95.94 94 ILE A O 1
ATOM 707 N N . TYR A 1 95 ? -2.478 0.727 16.148 1.00 95.62 95 TYR A N 1
ATOM 708 C CA . TYR A 1 95 ? -2.988 0.318 17.455 1.00 95.62 95 TYR A CA 1
ATOM 709 C C . TYR A 1 95 ? -4.129 1.230 17.931 1.00 95.62 95 TYR A C 1
ATOM 711 O O . TYR A 1 95 ? -5.152 0.740 18.403 1.00 95.62 95 TYR A O 1
ATOM 719 N N . SER A 1 96 ? -4.011 2.550 17.749 1.00 95.50 96 SER A N 1
ATOM 720 C CA . SER A 1 96 ? -5.074 3.511 18.076 1.00 95.50 96 SER A CA 1
ATOM 721 C C . SER A 1 96 ? -6.361 3.241 17.293 1.00 95.50 96 SER A C 1
ATOM 723 O O . SER A 1 96 ? -7.442 3.219 17.883 1.00 95.50 96 SER A O 1
ATOM 725 N N . ALA A 1 97 ? -6.266 2.965 15.988 1.00 96.00 97 ALA A N 1
ATOM 726 C CA . ALA A 1 97 ? -7.428 2.600 15.179 1.00 96.00 97 ALA A CA 1
ATOM 727 C C . ALA A 1 97 ? -8.121 1.336 15.718 1.00 96.00 97 ALA A C 1
ATOM 729 O O . ALA A 1 97 ? -9.346 1.305 15.853 1.00 96.00 97 ALA A O 1
ATOM 730 N N . ALA A 1 98 ? -7.338 0.319 16.085 1.00 94.88 98 ALA A N 1
ATOM 731 C CA . ALA A 1 98 ? -7.847 -0.917 16.675 1.00 94.88 98 ALA A CA 1
ATOM 732 C C . ALA A 1 98 ? -8.568 -0.677 18.008 1.00 94.88 98 ALA A C 1
ATOM 734 O O . ALA A 1 98 ? -9.684 -1.154 18.202 1.00 94.88 98 ALA A O 1
ATOM 735 N N . GLN A 1 99 ? -7.978 0.125 18.900 1.00 94.38 99 GLN A N 1
ATOM 736 C CA . GLN A 1 99 ? -8.587 0.499 20.184 1.00 94.38 99 GLN A CA 1
ATOM 737 C C . GLN A 1 99 ? -9.904 1.269 20.008 1.00 94.38 99 GLN A C 1
ATOM 739 O O . GLN A 1 99 ? -10.816 1.138 20.819 1.00 94.38 99 GLN A O 1
ATOM 744 N N . GLN A 1 100 ? -10.041 2.029 18.918 1.00 95.12 100 GLN A N 1
ATOM 745 C CA . GLN A 1 100 ? -11.286 2.710 18.545 1.00 95.12 100 GLN A CA 1
ATOM 746 C C . GLN A 1 100 ? -12.321 1.779 17.883 1.00 95.12 100 GLN A C 1
ATOM 748 O O . GLN A 1 100 ? -13.407 2.218 17.495 1.00 95.12 100 GLN A O 1
ATOM 753 N N . GLY A 1 101 ? -12.018 0.484 17.773 1.00 94.38 101 GLY A N 1
ATOM 754 C CA . GLY A 1 101 ? -12.918 -0.543 17.259 1.00 94.38 101 GLY A CA 1
ATOM 755 C C . GLY A 1 101 ? -12.792 -0.801 15.761 1.00 94.38 101 GLY A C 1
ATOM 756 O O . GLY A 1 101 ? -13.733 -1.339 15.174 1.00 94.38 101 GLY A O 1
ATOM 757 N N . ALA A 1 102 ? -11.678 -0.418 15.123 1.00 96.06 102 ALA A N 1
ATOM 758 C CA . ALA A 1 102 ? -11.387 -0.857 13.763 1.00 96.06 102 ALA A CA 1
ATOM 759 C C . ALA A 1 102 ? -11.214 -2.378 13.736 1.00 96.06 102 ALA A C 1
ATOM 761 O O . ALA A 1 102 ? -10.413 -2.935 14.479 1.00 96.06 102 ALA A O 1
ATOM 762 N N . THR A 1 103 ? -11.937 -3.035 12.836 1.00 95.69 103 THR A N 1
ATOM 763 C CA . THR A 1 103 ? -11.745 -4.457 12.528 1.00 95.69 103 THR A CA 1
ATOM 764 C C . THR A 1 103 ? -11.079 -4.644 11.169 1.00 95.69 103 THR A C 1
ATOM 766 O O . THR A 1 103 ? -10.615 -5.731 10.863 1.00 95.69 103 THR A O 1
ATOM 769 N N . TYR A 1 104 ? -11.036 -3.605 10.330 1.00 96.50 104 TYR A N 1
ATOM 770 C CA . TYR A 1 104 ? -10.387 -3.638 9.022 1.00 96.50 104 TYR A CA 1
ATOM 771 C C . TYR A 1 104 ? -9.460 -2.441 8.850 1.00 96.50 104 TYR A C 1
ATOM 773 O O . TYR A 1 104 ? -9.875 -1.307 9.075 1.00 96.50 104 TYR A O 1
ATOM 781 N N . SER A 1 105 ? -8.246 -2.690 8.374 1.00 96.06 105 SER A N 1
ATOM 782 C CA . SER A 1 105 ? -7.267 -1.668 8.013 1.00 96.06 105 SER A CA 1
ATOM 783 C C . SER A 1 105 ? -7.114 -1.623 6.498 1.00 96.06 105 SER A C 1
ATOM 785 O O . SER A 1 105 ? -6.624 -2.572 5.888 1.00 96.06 105 SER A O 1
ATOM 787 N N . TRP A 1 106 ? -7.523 -0.517 5.881 1.00 97.19 106 TRP A N 1
ATOM 788 C CA . TRP A 1 106 ? -7.254 -0.239 4.473 1.00 97.19 106 TRP A CA 1
ATOM 789 C C . TRP A 1 106 ? -5.914 0.476 4.355 1.00 97.19 106 TRP A C 1
ATOM 791 O O . TRP A 1 106 ? -5.805 1.660 4.674 1.00 97.19 106 TRP A O 1
ATOM 801 N N . ALA A 1 107 ? -4.888 -0.233 3.895 1.00 94.81 107 ALA A N 1
ATOM 802 C CA . ALA A 1 107 ? -3.542 0.309 3.786 1.00 94.81 107 ALA A CA 1
ATOM 803 C C . ALA A 1 107 ? -3.388 1.198 2.539 1.00 94.81 107 ALA A C 1
ATOM 805 O O . ALA A 1 107 ? -2.993 0.725 1.478 1.00 94.81 107 ALA A O 1
ATOM 806 N N . ASN A 1 108 ? -3.690 2.495 2.657 1.00 94.19 108 ASN A N 1
ATOM 807 C CA . ASN A 1 108 ? -3.395 3.490 1.620 1.00 94.19 108 ASN A CA 1
ATOM 808 C C . ASN A 1 108 ? -2.000 4.098 1.858 1.00 94.19 108 ASN A C 1
ATOM 810 O O . ASN A 1 108 ? -1.832 5.283 2.153 1.00 94.19 108 ASN A O 1
ATOM 814 N N . THR A 1 109 ? -0.989 3.234 1.804 1.00 91.69 109 THR A N 1
ATOM 815 C CA . THR A 1 109 ? 0.414 3.561 2.066 1.00 91.69 109 THR A CA 1
ATOM 816 C C . THR A 1 109 ? 1.343 2.667 1.240 1.00 91.69 109 THR A C 1
ATOM 818 O O . THR A 1 109 ? 0.892 1.731 0.578 1.00 91.69 109 THR A O 1
ATOM 821 N N . ILE A 1 110 ? 2.644 2.954 1.266 1.00 90.50 110 ILE A N 1
ATOM 822 C CA . ILE A 1 110 ? 3.671 2.081 0.698 1.00 90.50 110 ILE A CA 1
ATOM 823 C C . ILE A 1 110 ? 3.864 0.897 1.646 1.00 90.50 110 ILE A C 1
ATOM 825 O O . ILE A 1 110 ? 4.229 1.080 2.805 1.00 90.50 110 ILE A O 1
ATOM 829 N N . LEU A 1 111 ? 3.635 -0.316 1.147 1.00 92.44 111 LEU A N 1
ATOM 830 C CA . LEU A 1 111 ? 3.793 -1.541 1.921 1.00 92.44 111 LEU A CA 1
ATOM 831 C C . LEU A 1 111 ? 5.136 -2.214 1.629 1.00 92.44 111 LEU A C 1
ATOM 833 O O . LEU A 1 111 ? 5.594 -2.238 0.492 1.00 92.44 111 LEU A O 1
ATOM 837 N N . PHE A 1 112 ? 5.743 -2.764 2.676 1.00 93.31 112 PHE A N 1
ATOM 838 C CA . PHE A 1 112 ? 7.045 -3.426 2.643 1.00 93.31 112 PHE A CA 1
ATOM 839 C C . PHE A 1 112 ? 7.110 -4.525 3.712 1.00 93.31 112 PHE A C 1
ATOM 841 O O . PHE A 1 112 ? 6.308 -4.538 4.649 1.00 93.31 112 PHE A O 1
ATOM 848 N N . THR A 1 113 ? 8.044 -5.465 3.606 1.00 93.75 113 THR A N 1
ATOM 849 C CA . THR A 1 113 ? 8.107 -6.653 4.476 1.00 93.75 113 THR A CA 1
ATOM 850 C C . THR A 1 113 ? 8.265 -6.282 5.952 1.00 93.75 113 THR A C 1
ATOM 852 O O . THR A 1 113 ? 7.651 -6.905 6.815 1.00 93.75 113 THR A O 1
ATOM 855 N N . SER A 1 114 ? 9.030 -5.231 6.253 1.00 94.50 114 SER A N 1
ATOM 856 C CA . SER A 1 114 ? 9.224 -4.710 7.614 1.00 94.50 114 SER A CA 1
ATOM 857 C C . SER A 1 114 ? 8.141 -3.723 8.079 1.00 94.50 114 SER A C 1
ATOM 859 O O . SER A 1 114 ? 8.322 -3.035 9.082 1.00 94.50 114 SER A O 1
ATOM 861 N N . HIS A 1 115 ? 7.008 -3.627 7.377 1.00 95.19 115 HIS A N 1
ATOM 862 C CA . HIS A 1 115 ? 5.929 -2.707 7.738 1.00 95.19 115 HIS A CA 1
ATOM 863 C C . HIS A 1 115 ? 5.272 -3.120 9.073 1.00 95.19 115 HIS A C 1
ATOM 865 O O . HIS A 1 115 ? 5.077 -4.318 9.301 1.00 95.19 115 HIS A O 1
ATOM 871 N N . PRO A 1 116 ? 4.848 -2.181 9.949 1.00 95.25 116 PRO A N 1
ATOM 872 C CA . PRO A 1 116 ? 4.241 -2.507 11.246 1.00 95.25 116 PRO A CA 1
ATOM 873 C C . PRO A 1 116 ? 3.058 -3.483 11.171 1.00 95.25 116 PRO A C 1
ATOM 875 O O . PRO A 1 116 ? 2.954 -4.377 12.003 1.00 95.25 116 PRO A O 1
ATOM 878 N N . LEU A 1 117 ? 2.222 -3.387 10.129 1.00 93.44 117 LEU A N 1
ATOM 879 C CA . LEU A 1 117 ? 1.146 -4.357 9.843 1.00 93.44 117 LEU A CA 1
ATOM 880 C C . LEU A 1 117 ? 1.608 -5.824 9.757 1.00 93.44 117 LEU A C 1
ATOM 882 O O . LEU A 1 117 ? 0.790 -6.721 9.932 1.00 93.44 117 LEU A O 1
ATOM 886 N N . GLN A 1 118 ? 2.880 -6.066 9.441 1.00 91.94 118 GLN A N 1
ATOM 887 C CA . GLN A 1 118 ? 3.449 -7.396 9.235 1.00 91.94 118 GLN A CA 1
ATOM 888 C C . GLN A 1 118 ? 4.281 -7.872 10.430 1.00 91.94 118 GLN A C 1
ATOM 890 O O . GLN A 1 118 ? 4.249 -9.061 10.743 1.00 91.94 118 GLN A O 1
ATOM 895 N N . ILE A 1 119 ? 5.044 -6.974 11.067 1.00 93.44 119 ILE A N 1
ATOM 896 C CA . ILE A 1 119 ? 6.081 -7.359 12.043 1.00 93.44 119 ILE A CA 1
ATOM 897 C C . ILE A 1 119 ? 5.858 -6.832 13.464 1.00 93.44 119 ILE A C 1
ATOM 899 O O . ILE A 1 119 ? 6.609 -7.196 14.367 1.00 93.44 119 ILE A O 1
ATOM 903 N N . SER A 1 120 ? 4.872 -5.959 13.684 1.00 93.62 120 SER A N 1
ATOM 904 C CA . SER A 1 120 ? 4.693 -5.319 14.987 1.00 93.62 120 SER A CA 1
ATOM 905 C C . SER A 1 120 ? 4.287 -6.316 16.070 1.00 93.62 120 SER A C 1
ATOM 907 O O . SER A 1 120 ? 3.200 -6.896 16.035 1.00 93.62 120 SER A O 1
ATOM 909 N N . SER A 1 121 ? 5.106 -6.423 17.116 1.00 93.75 121 SER A N 1
ATOM 910 C CA . SER A 1 121 ? 4.737 -7.168 18.319 1.00 93.75 121 SER A CA 1
ATOM 911 C C . SER A 1 121 ? 3.687 -6.432 19.160 1.00 93.75 121 SER A C 1
ATOM 913 O O . SER A 1 121 ? 2.870 -7.098 19.799 1.00 93.75 121 SER A O 1
ATOM 915 N N . LYS A 1 122 ? 3.627 -5.089 19.119 1.00 91.62 122 LYS A N 1
ATOM 916 C CA . LYS A 1 122 ? 2.587 -4.304 19.815 1.00 91.62 122 LYS A CA 1
ATOM 917 C C . LYS A 1 122 ? 1.184 -4.562 19.272 1.00 91.62 122 LYS A C 1
ATOM 919 O O . LYS A 1 122 ? 0.219 -4.406 20.014 1.00 91.62 122 LYS A O 1
ATOM 924 N N . LEU A 1 123 ? 1.057 -4.970 18.010 1.00 91.88 123 LEU A N 1
ATOM 925 C CA . LEU A 1 123 ? -0.233 -5.334 17.420 1.00 91.88 123 LEU A CA 1
ATOM 926 C C . LEU A 1 123 ? -0.678 -6.760 17.775 1.00 91.88 123 LEU A C 1
ATOM 928 O O . LEU A 1 123 ? -1.854 -7.070 17.609 1.00 91.88 123 LEU A O 1
ATOM 932 N N . THR A 1 124 ? 0.199 -7.610 18.325 1.00 93.44 124 THR A N 1
ATOM 933 C CA . THR A 1 124 ? -0.130 -9.002 18.706 1.00 93.44 124 THR A CA 1
ATOM 934 C C . THR A 1 124 ? -1.422 -9.132 19.525 1.00 93.44 124 THR A C 1
ATOM 936 O O . THR A 1 124 ? -2.230 -9.995 19.184 1.00 93.44 124 THR A O 1
ATOM 939 N N . PRO A 1 125 ? -1.690 -8.288 20.549 1.00 92.25 125 PRO A N 1
ATOM 940 C CA . PRO A 1 125 ? -2.908 -8.402 21.355 1.00 92.25 125 PRO A CA 1
ATOM 941 C C . PRO A 1 125 ? -4.209 -8.183 20.572 1.00 92.25 125 PRO A C 1
ATOM 943 O O . PRO A 1 125 ? -5.261 -8.619 21.022 1.00 92.25 125 PRO A O 1
ATOM 946 N N . VAL A 1 126 ? -4.145 -7.502 19.424 1.00 90.31 126 VAL A N 1
ATOM 947 C CA . VAL A 1 126 ? -5.304 -7.150 18.584 1.00 90.31 126 VAL A CA 1
ATOM 948 C C . VAL A 1 126 ? -5.267 -7.826 17.207 1.00 90.31 126 VAL A C 1
ATOM 950 O O . VAL A 1 126 ? -6.203 -7.686 16.424 1.00 90.31 126 VAL A O 1
ATOM 953 N N . ALA A 1 127 ? -4.217 -8.592 16.897 1.00 89.50 127 ALA A N 1
ATOM 954 C CA . ALA A 1 127 ? -3.977 -9.144 15.563 1.00 89.50 127 ALA A CA 1
ATOM 955 C C . ALA A 1 127 ? -5.076 -10.111 15.095 1.00 89.50 127 ALA A C 1
ATOM 957 O O . ALA A 1 127 ? -5.389 -10.150 13.909 1.00 89.50 127 ALA A O 1
ATOM 958 N N . SER A 1 128 ? -5.705 -10.860 16.007 1.00 89.38 128 SER A N 1
ATOM 959 C CA . SER A 1 128 ? -6.823 -11.754 15.667 1.00 89.38 128 SER A CA 1
ATOM 960 C C . SER A 1 128 ? -8.133 -11.023 15.356 1.00 89.38 128 SER A C 1
ATOM 962 O O . SER A 1 128 ? -9.087 -11.657 14.912 1.00 89.38 128 SER A O 1
ATOM 964 N N . GLU A 1 129 ? -8.203 -9.714 15.608 1.00 86.69 129 GLU A N 1
ATOM 965 C CA . GLU A 1 129 ? -9.414 -8.900 15.446 1.00 86.69 129 GLU A CA 1
ATOM 966 C C . GLU A 1 129 ? -9.321 -7.897 14.287 1.00 86.69 129 GLU A C 1
ATOM 968 O O . GLU A 1 129 ? -10.3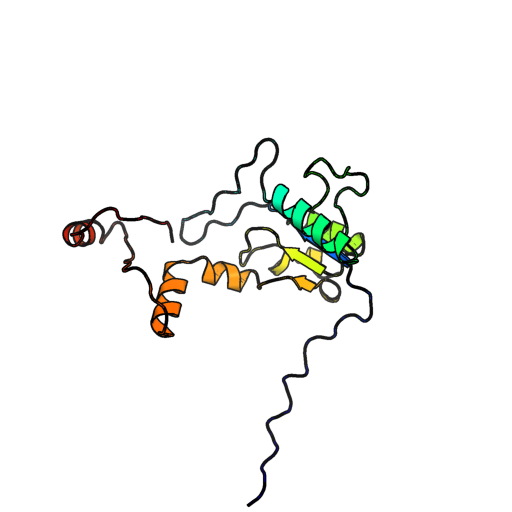37 -7.313 13.899 1.00 86.69 129 GLU A O 1
ATOM 973 N N . ILE A 1 130 ? -8.126 -7.718 13.714 1.00 89.75 130 ILE A N 1
ATOM 974 C CA . ILE A 1 130 ? -7.855 -6.768 12.634 1.00 89.75 130 ILE A CA 1
ATOM 975 C C . ILE A 1 130 ? -7.529 -7.524 11.351 1.00 89.75 130 ILE A C 1
ATOM 977 O O . ILE A 1 130 ? -6.598 -8.322 11.290 1.00 89.75 130 ILE A O 1
ATOM 981 N N . TYR A 1 131 ? -8.246 -7.194 10.286 1.00 92.50 131 TYR A N 1
ATOM 982 C CA . TYR A 1 131 ? -7.997 -7.700 8.944 1.00 92.50 131 TYR A CA 1
ATOM 983 C C . TYR A 1 131 ? -7.404 -6.593 8.070 1.00 92.50 131 TYR A C 1
ATOM 985 O O . TYR A 1 131 ? -7.869 -5.456 8.091 1.00 92.50 131 TYR A O 1
ATOM 993 N N . ALA A 1 132 ? -6.404 -6.913 7.255 1.00 91.75 132 ALA A N 1
ATOM 994 C CA . ALA A 1 132 ? -5.897 -5.983 6.250 1.00 91.75 132 ALA A CA 1
ATOM 995 C C . ALA A 1 132 ? -6.728 -6.083 4.960 1.00 91.75 132 ALA A C 1
ATOM 997 O O . ALA A 1 132 ? -7.030 -7.180 4.490 1.00 91.75 132 ALA A O 1
ATOM 998 N N . VAL A 1 133 ? -7.088 -4.939 4.378 1.00 94.00 133 VAL A N 1
ATOM 999 C CA . VAL A 1 133 ? -7.671 -4.859 3.033 1.00 94.00 133 VAL A CA 1
ATOM 1000 C C . VAL A 1 133 ? -6.548 -4.616 2.033 1.00 94.00 133 VAL A C 1
ATOM 1002 O O . VAL A 1 133 ? -5.795 -3.653 2.173 1.00 94.00 133 VAL A O 1
ATOM 1005 N N . GLY A 1 134 ? -6.471 -5.476 1.018 1.00 89.19 134 GLY A N 1
ATOM 1006 C CA . GLY A 1 134 ? -5.442 -5.435 -0.015 1.00 89.19 134 GLY A CA 1
ATOM 1007 C C . GLY A 1 134 ? -4.464 -6.602 0.092 1.00 89.19 134 GLY A C 1
ATOM 1008 O O . GLY A 1 134 ? -4.816 -7.706 0.506 1.00 89.19 134 GLY A O 1
ATOM 1009 N N . GLN A 1 135 ? -3.242 -6.356 -0.351 1.00 90.50 135 GLN A N 1
ATOM 1010 C CA . GLN A 1 135 ? -2.203 -7.344 -0.580 1.00 90.50 135 GLN A CA 1
ATOM 1011 C C . GLN A 1 135 ? -1.273 -7.366 0.633 1.00 90.50 135 GLN A C 1
ATOM 1013 O O . GLN A 1 135 ? -1.087 -6.346 1.297 1.00 90.50 135 GLN A O 1
ATOM 1018 N N . SER A 1 136 ? -0.691 -8.527 0.946 1.00 91.69 136 SER A N 1
ATOM 1019 C CA . SER A 1 136 ? 0.235 -8.619 2.076 1.00 91.69 136 SER A CA 1
ATOM 1020 C C . SER A 1 136 ? 1.482 -7.758 1.828 1.00 91.69 136 SER A C 1
ATOM 1022 O O . SER A 1 136 ? 1.954 -7.693 0.688 1.00 91.69 136 SER A O 1
ATOM 1024 N N . PRO A 1 137 ? 2.059 -7.121 2.865 1.00 93.38 137 PRO A N 1
ATOM 1025 C CA . PRO A 1 137 ? 3.183 -6.213 2.663 1.00 93.38 137 PRO A CA 1
ATOM 1026 C C . PRO A 1 137 ? 4.402 -6.835 1.970 1.00 93.38 137 PRO A C 1
ATOM 1028 O O . PRO A 1 137 ? 4.963 -6.217 1.070 1.00 93.38 137 PRO A O 1
ATOM 1031 N N . GLY A 1 138 ? 4.757 -8.081 2.301 1.00 91.06 138 GLY A N 1
ATOM 1032 C CA . GLY A 1 138 ? 5.862 -8.777 1.626 1.00 91.06 138 GLY A CA 1
ATOM 1033 C C . GLY A 1 138 ? 5.582 -9.127 0.158 1.00 91.06 138 GLY A C 1
ATOM 1034 O O . GLY A 1 138 ? 6.500 -9.157 -0.663 1.00 91.06 138 GLY A O 1
ATOM 1035 N N . LEU A 1 139 ? 4.311 -9.341 -0.207 1.00 90.94 139 LEU A N 1
ATOM 1036 C CA . LEU A 1 139 ? 3.934 -9.528 -1.608 1.00 90.94 139 LEU A CA 1
ATOM 1037 C C . LEU A 1 139 ? 4.057 -8.209 -2.374 1.00 90.94 139 LEU A C 1
ATOM 1039 O O . LEU A 1 139 ? 4.591 -8.199 -3.475 1.00 90.94 139 LEU A O 1
ATOM 1043 N N . VAL A 1 140 ? 3.603 -7.098 -1.788 1.00 91.31 140 VAL A N 1
ATOM 1044 C CA . VAL A 1 140 ? 3.740 -5.774 -2.413 1.00 91.31 140 VAL A CA 1
ATOM 1045 C C . VAL A 1 140 ? 5.208 -5.427 -2.637 1.00 91.31 140 VAL A C 1
ATOM 1047 O O . VAL A 1 140 ? 5.553 -5.036 -3.745 1.00 91.31 140 VAL A O 1
ATOM 1050 N N . GLU A 1 141 ? 6.074 -5.660 -1.648 1.00 90.56 141 GLU A N 1
ATOM 1051 C CA . GLU A 1 141 ? 7.521 -5.444 -1.783 1.00 90.56 141 GLU A CA 1
ATOM 1052 C C . GLU A 1 141 ? 8.115 -6.223 -2.964 1.00 90.56 141 GLU A C 1
ATOM 1054 O O . GLU A 1 141 ? 8.818 -5.654 -3.796 1.00 90.56 141 GLU A O 1
ATOM 1059 N N . SER A 1 142 ? 7.769 -7.509 -3.084 1.00 87.88 142 SER A N 1
ATOM 1060 C CA . SER A 1 142 ? 8.259 -8.361 -4.175 1.00 87.88 142 SER A CA 1
ATOM 1061 C C . SER A 1 142 ? 7.803 -7.859 -5.549 1.00 87.88 142 SER A C 1
ATOM 1063 O O . SER A 1 142 ? 8.545 -7.937 -6.520 1.00 87.88 142 SER A O 1
ATOM 1065 N N . PHE A 1 143 ? 6.575 -7.344 -5.647 1.00 89.06 143 PHE A N 1
ATOM 1066 C CA . PHE A 1 143 ? 5.999 -6.849 -6.902 1.00 89.06 143 PHE A CA 1
ATOM 1067 C C . PHE A 1 143 ? 6.376 -5.390 -7.209 1.00 89.06 143 PHE A C 1
ATOM 1069 O O . PHE A 1 143 ? 6.186 -4.932 -8.337 1.00 89.06 143 PHE A O 1
ATOM 1076 N N . ASP A 1 144 ? 6.919 -4.665 -6.232 1.00 87.38 144 ASP A N 1
ATOM 1077 C CA . ASP A 1 144 ? 7.474 -3.326 -6.410 1.00 87.38 144 ASP A CA 1
ATOM 1078 C C . ASP A 1 144 ? 8.847 -3.341 -7.103 1.00 87.38 144 ASP A C 1
ATOM 1080 O O . ASP A 1 144 ? 9.195 -2.359 -7.779 1.00 87.38 144 ASP A O 1
ATOM 1084 N N . ASP A 1 145 ? 9.579 -4.460 -7.003 1.00 87.19 145 ASP A N 1
ATOM 1085 C CA . ASP A 1 145 ? 10.729 -4.761 -7.855 1.00 87.19 145 ASP A CA 1
ATOM 1086 C C . ASP A 1 145 ? 10.240 -4.980 -9.294 1.00 87.19 145 ASP A C 1
ATOM 1088 O O . ASP A 1 145 ? 9.653 -5.999 -9.676 1.00 87.19 145 ASP A O 1
ATOM 1092 N N . LYS A 1 146 ? 10.494 -3.970 -10.125 1.00 87.50 146 LYS A N 1
ATOM 1093 C CA . LYS A 1 146 ? 10.044 -3.952 -11.520 1.00 87.50 146 LYS A CA 1
ATOM 1094 C C . LYS A 1 146 ? 10.771 -4.984 -12.369 1.00 87.50 146 LYS A C 1
ATOM 1096 O O . LYS A 1 146 ? 10.219 -5.391 -13.389 1.00 87.50 146 LYS A O 1
ATOM 1101 N N . ALA A 1 147 ? 12.000 -5.356 -12.018 1.00 88.62 147 ALA A N 1
ATOM 1102 C CA . ALA A 1 147 ? 12.736 -6.377 -12.749 1.00 88.62 147 ALA A CA 1
ATOM 1103 C C . ALA A 1 147 ? 12.109 -7.741 -12.482 1.00 88.62 147 ALA A C 1
ATOM 1105 O O . ALA A 1 147 ? 11.673 -8.395 -13.431 1.00 88.62 147 ALA A O 1
ATOM 1106 N N . TYR A 1 148 ? 11.927 -8.079 -11.203 1.00 89.19 148 TYR A N 1
ATOM 1107 C CA . TYR A 1 148 ? 11.227 -9.291 -10.789 1.00 89.19 148 TYR A CA 1
ATOM 1108 C C . TYR A 1 148 ? 9.835 -9.389 -11.424 1.00 89.19 148 TYR A C 1
ATOM 1110 O O . TYR A 1 148 ? 9.516 -10.385 -12.077 1.00 89.19 148 TYR A O 1
ATOM 1118 N N . LEU A 1 149 ? 9.011 -8.341 -11.296 1.00 91.38 149 LEU A N 1
ATOM 1119 C CA . LEU A 1 149 ? 7.653 -8.343 -11.839 1.00 91.38 149 LEU A CA 1
ATOM 1120 C C . LEU A 1 149 ? 7.643 -8.507 -13.363 1.00 91.38 149 LEU A C 1
ATOM 1122 O O . LEU A 1 149 ? 6.875 -9.312 -13.889 1.00 91.38 149 LEU A O 1
ATOM 1126 N N . ASN A 1 150 ? 8.486 -7.766 -14.087 1.00 92.19 150 ASN A N 1
ATOM 1127 C CA . ASN A 1 150 ? 8.536 -7.872 -15.544 1.00 92.19 150 ASN A CA 1
ATOM 1128 C C . ASN A 1 150 ? 8.984 -9.265 -15.995 1.00 92.19 150 ASN A C 1
ATOM 1130 O O . ASN A 1 150 ? 8.425 -9.784 -16.960 1.00 92.19 150 ASN A O 1
ATOM 1134 N N . ASP A 1 151 ? 9.939 -9.889 -15.306 1.00 91.69 151 ASP A N 1
ATOM 1135 C CA . ASP A 1 151 ? 10.385 -11.245 -15.629 1.00 91.69 151 ASP A CA 1
ATOM 1136 C C . ASP A 1 151 ? 9.285 -12.274 -15.363 1.00 91.69 151 ASP A C 1
ATOM 1138 O O . ASP A 1 151 ? 9.016 -13.113 -16.223 1.00 91.69 151 ASP A O 1
ATOM 1142 N N . LYS A 1 152 ? 8.533 -12.137 -14.265 1.00 93.38 152 LYS A N 1
ATOM 1143 C CA . LYS A 1 152 ? 7.348 -12.972 -14.014 1.00 93.38 152 LYS A CA 1
ATOM 1144 C C . LYS A 1 152 ? 6.248 -12.791 -15.050 1.00 93.38 152 LYS A C 1
ATOM 1146 O O . LYS A 1 152 ? 5.670 -13.779 -15.500 1.00 93.38 152 LYS A O 1
ATOM 1151 N N . LEU A 1 153 ? 5.981 -11.566 -15.493 1.00 94.56 153 LEU A N 1
ATOM 1152 C CA . LEU A 1 153 ? 5.011 -11.325 -16.565 1.00 94.56 153 LEU A CA 1
ATOM 1153 C C . LEU A 1 153 ? 5.479 -11.910 -17.909 1.00 94.56 153 LEU A C 1
ATOM 1155 O O . LEU A 1 153 ? 4.648 -12.401 -18.674 1.00 94.56 153 LEU A O 1
ATOM 1159 N N . ARG A 1 154 ? 6.791 -11.910 -18.194 1.00 93.88 154 ARG A N 1
ATOM 1160 C CA . ARG A 1 154 ? 7.362 -12.584 -19.376 1.00 93.88 154 ARG A CA 1
ATOM 1161 C C . ARG A 1 154 ? 7.221 -14.099 -19.294 1.00 93.88 154 ARG A C 1
ATOM 1163 O O . ARG A 1 154 ? 6.813 -14.701 -20.281 1.00 93.88 154 ARG A O 1
ATOM 1170 N N . GLU A 1 155 ? 7.527 -14.693 -18.140 1.00 94.94 155 GLU A N 1
ATOM 1171 C CA . GLU A 1 155 ? 7.395 -16.138 -17.895 1.00 94.94 155 GLU A CA 1
ATOM 1172 C C . GLU A 1 155 ? 5.954 -16.625 -18.106 1.00 94.94 155 GLU A C 1
ATOM 1174 O O . GLU A 1 155 ? 5.741 -17.664 -18.728 1.00 94.94 155 GLU A O 1
ATOM 1179 N N . LEU A 1 156 ? 4.962 -15.870 -17.619 1.00 96.06 156 LEU A N 1
ATOM 1180 C CA . LEU A 1 156 ? 3.544 -16.211 -17.785 1.00 96.06 156 LEU A CA 1
ATOM 1181 C C . LEU A 1 156 ? 3.074 -16.133 -19.246 1.00 96.06 156 LEU A C 1
ATOM 1183 O O . LEU A 1 156 ? 2.143 -16.841 -19.630 1.00 96.06 156 LEU A O 1
ATOM 1187 N N . GLY A 1 157 ? 3.707 -15.282 -20.056 1.00 94.94 157 GLY A N 1
ATOM 1188 C CA . GLY A 1 157 ? 3.285 -15.008 -21.426 1.00 94.94 157 GLY A CA 1
ATOM 1189 C C . GLY A 1 157 ? 1.933 -14.286 -21.511 1.00 94.94 157 GLY A C 1
ATOM 1190 O O . GLY A 1 157 ? 1.274 -14.004 -20.514 1.00 94.94 157 GLY A O 1
ATOM 1191 N N . GLY A 1 158 ? 1.515 -13.937 -22.730 1.00 95.19 158 GLY A N 1
ATOM 1192 C CA . GLY A 1 158 ? 0.213 -13.295 -22.976 1.00 95.19 158 GLY A CA 1
ATOM 1193 C C . GLY A 1 158 ? 0.145 -11.789 -22.689 1.00 95.19 158 GLY A C 1
ATOM 1194 O O . GLY A 1 158 ? -0.900 -11.183 -22.913 1.00 95.19 158 GLY A O 1
ATOM 1195 N N . TYR A 1 159 ? 1.249 -11.169 -22.263 1.00 94.69 159 TYR A N 1
ATOM 1196 C CA . TYR A 1 159 ? 1.350 -9.726 -22.037 1.00 94.69 159 TYR A CA 1
ATOM 1197 C C . TYR A 1 159 ? 2.322 -9.073 -23.022 1.00 94.69 159 TYR A C 1
ATOM 1199 O O . TYR A 1 159 ? 3.442 -9.544 -23.221 1.00 94.69 159 TYR A O 1
ATOM 1207 N N . THR A 1 160 ? 1.920 -7.941 -23.598 1.00 94.75 160 THR A N 1
ATOM 1208 C CA . THR A 1 160 ? 2.830 -7.077 -24.358 1.00 94.75 160 THR A CA 1
ATOM 1209 C C . THR A 1 160 ? 3.613 -6.209 -23.380 1.00 94.75 160 THR A C 1
ATOM 1211 O O . THR A 1 160 ? 3.048 -5.310 -22.760 1.00 94.75 160 THR A O 1
ATOM 1214 N N . LEU A 1 161 ? 4.915 -6.467 -23.247 1.00 92.38 161 LEU A N 1
ATOM 1215 C CA . LEU A 1 161 ? 5.808 -5.728 -22.352 1.00 92.38 161 LEU A CA 1
ATOM 1216 C C . LEU A 1 161 ? 6.853 -4.938 -23.150 1.00 92.38 161 LEU A C 1
ATOM 1218 O O . LEU A 1 161 ? 7.303 -5.408 -24.201 1.00 92.38 161 LEU A O 1
ATOM 1222 N N . PRO A 1 162 ? 7.286 -3.761 -22.663 1.00 90.06 162 PRO A N 1
ATOM 1223 C CA . PRO A 1 162 ? 8.405 -3.057 -23.270 1.00 90.06 162 PRO A CA 1
ATOM 1224 C C . PRO A 1 162 ? 9.682 -3.905 -23.190 1.00 90.06 162 PRO A C 1
ATOM 1226 O O . PRO A 1 162 ? 9.917 -4.635 -22.219 1.00 90.06 162 PRO A O 1
ATOM 1229 N N . LYS A 1 163 ? 10.542 -3.776 -24.207 1.00 88.81 163 LYS A N 1
ATOM 1230 C CA . LYS A 1 163 ? 11.920 -4.266 -24.114 1.00 88.81 163 LYS A CA 1
ATOM 1231 C C . LYS A 1 163 ? 12.609 -3.503 -22.983 1.00 88.81 163 LYS A C 1
ATOM 1233 O O . LYS A 1 163 ? 12.583 -2.275 -22.966 1.00 88.81 163 LYS A O 1
ATOM 1238 N N . SER A 1 164 ? 13.199 -4.227 -22.044 1.00 90.31 164 SER A N 1
ATOM 1239 C CA . SER A 1 164 ? 13.936 -3.649 -20.924 1.00 90.31 164 SER A CA 1
ATOM 1240 C C . SER A 1 164 ? 15.164 -4.498 -20.630 1.00 90.31 164 SER A C 1
ATOM 1242 O O . SER A 1 164 ? 15.171 -5.694 -20.912 1.00 90.31 164 SER A O 1
ATOM 1244 N N . CYS A 1 165 ? 16.171 -3.888 -20.022 1.00 89.31 165 CYS A N 1
ATOM 1245 C CA . CYS A 1 165 ? 17.343 -4.566 -19.485 1.00 89.31 165 CYS A CA 1
ATOM 1246 C C . CYS A 1 165 ? 17.677 -3.978 -18.110 1.00 89.31 165 CYS A C 1
ATOM 1248 O O . CYS A 1 165 ? 17.284 -2.849 -17.804 1.00 89.31 165 CYS A O 1
ATOM 1250 N N . LEU A 1 166 ? 18.368 -4.761 -17.285 1.00 90.75 166 LEU A N 1
ATOM 1251 C CA . LEU A 1 166 ? 18.957 -4.280 -16.041 1.00 90.75 166 LEU A CA 1
ATOM 1252 C C . LEU A 1 166 ? 20.300 -3.617 -16.345 1.00 90.75 166 LEU A C 1
ATOM 1254 O O . LEU A 1 166 ? 21.158 -4.220 -16.990 1.00 90.75 166 LEU A O 1
ATOM 1258 N N . VAL A 1 167 ? 20.469 -2.389 -15.864 1.00 90.06 167 VAL A N 1
ATOM 1259 C CA . VAL A 1 167 ? 21.706 -1.618 -16.006 1.00 90.06 167 VAL A CA 1
ATOM 1260 C C . VAL A 1 167 ? 22.388 -1.536 -14.647 1.00 90.06 167 VAL A C 1
ATOM 1262 O O . VAL A 1 167 ? 21.759 -1.164 -13.658 1.00 90.06 167 VAL A O 1
ATOM 1265 N N . SER A 1 168 ? 23.675 -1.849 -14.615 1.00 90.25 168 SER A N 1
ATOM 1266 C CA . SER A 1 168 ? 24.567 -1.695 -13.474 1.00 90.25 168 SER A CA 1
ATOM 1267 C C . SER A 1 168 ? 25.839 -0.951 -13.913 1.00 90.25 168 SER A C 1
ATOM 1269 O O . SER A 1 168 ? 26.088 -0.821 -15.119 1.00 90.25 168 SER A O 1
ATOM 1271 N N . PRO A 1 169 ? 26.659 -0.431 -12.981 1.00 90.69 169 PRO A N 1
ATOM 1272 C CA . PRO A 1 169 ? 27.913 0.24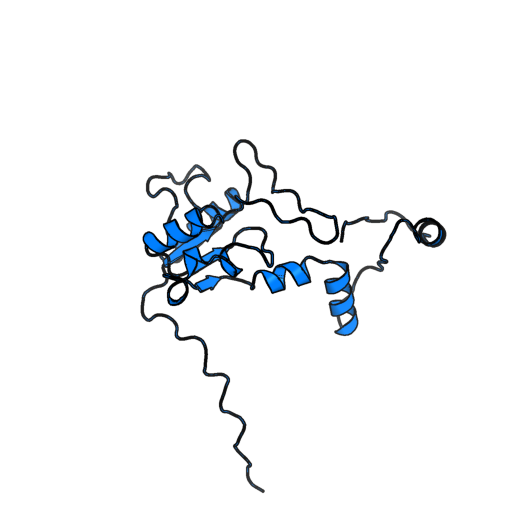0 -13.331 1.00 90.69 169 PRO A CA 1
ATOM 1273 C C . PRO A 1 169 ? 28.840 -0.607 -14.214 1.00 90.69 169 PRO A C 1
ATOM 1275 O O . PRO A 1 169 ? 29.583 -0.061 -15.025 1.00 90.69 169 PRO A O 1
ATOM 1278 N N . GLU A 1 170 ? 28.772 -1.932 -14.090 1.00 93.56 170 GLU A N 1
ATOM 1279 C CA . GLU A 1 170 ? 29.626 -2.877 -14.808 1.00 93.56 170 GLU A CA 1
ATOM 1280 C C . GLU A 1 170 ? 29.209 -3.070 -16.273 1.00 93.56 170 GLU A C 1
ATOM 1282 O O . GLU A 1 170 ? 30.065 -3.347 -17.108 1.00 93.56 170 GLU A O 1
ATOM 1287 N N . ASN A 1 171 ? 27.920 -2.924 -16.607 1.00 93.12 171 ASN A N 1
ATOM 1288 C CA . ASN A 1 171 ? 27.392 -3.242 -17.943 1.00 93.12 171 ASN A CA 1
ATOM 1289 C C . ASN A 1 171 ? 26.906 -2.015 -18.740 1.00 93.12 171 ASN A C 1
ATOM 1291 O O . ASN A 1 171 ? 26.545 -2.135 -19.913 1.00 93.12 171 ASN A O 1
ATOM 1295 N N . ILE A 1 172 ? 26.907 -0.824 -18.132 1.00 91.94 172 ILE A N 1
ATOM 1296 C CA . ILE A 1 172 ? 26.323 0.385 -18.725 1.00 91.94 172 ILE A CA 1
ATOM 1297 C C . ILE A 1 172 ? 26.953 0.763 -20.070 1.00 91.94 172 ILE A C 1
ATOM 1299 O O . ILE A 1 172 ? 26.233 1.111 -21.005 1.00 91.94 172 ILE A O 1
ATOM 1303 N N . SER A 1 173 ? 28.280 0.661 -20.200 1.00 91.31 173 SER A N 1
ATOM 1304 C CA . SER A 1 173 ? 28.987 0.998 -21.441 1.00 91.31 173 SER A CA 1
ATOM 1305 C C . SER A 1 173 ? 28.589 0.082 -22.595 1.00 91.31 173 SER A C 1
ATOM 1307 O O . SER A 1 173 ? 28.440 0.548 -23.722 1.00 91.31 173 SER A O 1
ATOM 1309 N N . GLU A 1 174 ? 28.382 -1.205 -22.319 1.00 92.00 174 GLU A N 1
ATOM 1310 C CA . GLU A 1 174 ? 27.925 -2.166 -23.321 1.00 92.00 174 GLU A CA 1
ATOM 1311 C C . GLU A 1 174 ? 26.486 -1.868 -23.726 1.00 92.00 174 GLU A C 1
ATOM 1313 O O . GLU A 1 174 ? 26.197 -1.744 -24.913 1.00 92.00 174 GLU A O 1
ATOM 1318 N N . ILE A 1 175 ? 25.597 -1.678 -22.747 1.00 90.94 175 ILE A N 1
ATOM 1319 C CA . ILE A 1 175 ? 24.176 -1.423 -22.997 1.00 90.94 175 ILE A CA 1
ATOM 1320 C C . ILE A 1 175 ? 23.985 -0.162 -23.837 1.00 90.94 175 ILE A C 1
ATOM 1322 O O . ILE A 1 175 ? 23.223 -0.210 -24.798 1.00 90.94 175 ILE A O 1
ATOM 1326 N N . ILE A 1 176 ? 24.699 0.931 -23.536 1.00 88.75 176 ILE A N 1
ATOM 1327 C CA . ILE A 1 176 ? 24.607 2.188 -24.298 1.00 88.75 176 ILE A CA 1
ATOM 1328 C C . ILE A 1 176 ? 24.890 1.964 -25.790 1.00 88.75 176 ILE A C 1
ATOM 1330 O O . ILE A 1 176 ? 24.191 2.533 -26.628 1.00 88.75 176 ILE A O 1
ATOM 1334 N N . ASN A 1 177 ? 25.851 1.101 -26.133 1.00 89.88 177 ASN A N 1
ATOM 1335 C CA . ASN A 1 177 ? 26.195 0.813 -27.528 1.00 89.88 177 ASN A CA 1
ATOM 1336 C C . ASN A 1 177 ? 25.091 0.055 -28.286 1.00 89.88 177 ASN A C 1
ATOM 1338 O O . ASN A 1 177 ? 25.052 0.111 -29.513 1.00 89.88 177 ASN A O 1
ATOM 1342 N N . TYR A 1 178 ? 24.189 -0.637 -27.581 1.00 87.94 178 TYR A N 1
ATOM 1343 C CA . TYR A 1 178 ? 23.072 -1.379 -28.179 1.00 87.94 178 TYR A CA 1
ATOM 1344 C C . TYR A 1 178 ? 21.770 -0.568 -28.280 1.00 87.94 178 TYR A C 1
ATOM 1346 O O . TYR A 1 178 ? 20.778 -1.077 -28.808 1.00 87.94 178 TYR A O 1
ATOM 1354 N N . ILE A 1 179 ? 21.735 0.675 -27.787 1.00 89.81 179 ILE A N 1
ATOM 1355 C CA . ILE A 1 179 ? 20.537 1.524 -27.850 1.00 89.81 179 ILE A CA 1
ATOM 1356 C C . ILE A 1 179 ? 20.476 2.220 -29.211 1.00 89.81 179 ILE A C 1
ATOM 1358 O O . ILE A 1 179 ? 21.162 3.208 -29.459 1.00 89.81 179 ILE A O 1
ATOM 1362 N N . ASP A 1 180 ? 19.601 1.725 -30.083 1.00 90.69 180 ASP A N 1
ATOM 1363 C CA . ASP A 1 180 ? 19.392 2.247 -31.438 1.00 90.69 180 ASP A CA 1
ATOM 1364 C C . ASP A 1 180 ? 18.195 3.210 -31.555 1.00 90.69 180 ASP A C 1
ATOM 1366 O O . ASP A 1 180 ? 17.998 3.848 -32.593 1.00 90.69 180 ASP A O 1
ATOM 1370 N N . ARG A 1 181 ? 17.375 3.322 -30.501 1.00 89.94 181 ARG A N 1
ATOM 1371 C CA . ARG A 1 181 ? 16.123 4.089 -30.494 1.00 89.94 181 ARG A CA 1
ATOM 1372 C C . ARG A 1 181 ? 15.917 4.857 -29.194 1.00 89.94 181 ARG A C 1
ATOM 1374 O O . ARG A 1 181 ? 15.999 4.301 -28.104 1.00 89.94 181 ARG A O 1
ATOM 1381 N N . TYR A 1 182 ? 15.554 6.128 -29.348 1.00 91.12 182 TYR A N 1
ATOM 1382 C CA . TYR A 1 182 ? 15.240 7.061 -28.267 1.00 91.12 182 TYR A CA 1
ATOM 1383 C C . TYR A 1 182 ? 13.809 7.608 -28.422 1.00 91.12 182 TYR A C 1
ATOM 1385 O O . TYR A 1 182 ? 13.311 7.673 -29.549 1.00 91.12 182 TYR A O 1
ATOM 1393 N N . PRO A 1 183 ? 13.145 8.027 -27.326 1.00 93.56 183 PRO A N 1
ATOM 1394 C CA . PRO A 1 183 ? 13.649 8.091 -25.950 1.00 93.56 183 PRO A CA 1
ATOM 1395 C C . PRO A 1 183 ? 13.673 6.729 -25.237 1.00 93.56 183 PRO A C 1
ATOM 1397 O O . PRO A 1 183 ? 12.863 5.849 -25.523 1.00 93.56 183 PRO A O 1
ATOM 1400 N N . ILE A 1 184 ? 14.577 6.593 -24.263 1.00 91.75 184 ILE A N 1
ATOM 1401 C CA . ILE A 1 184 ? 14.600 5.488 -23.295 1.00 91.75 184 ILE A CA 1
ATOM 1402 C C . ILE A 1 184 ? 14.121 5.987 -21.929 1.00 91.75 184 ILE A C 1
ATOM 1404 O O . ILE A 1 184 ? 14.267 7.166 -21.606 1.00 91.75 184 ILE A O 1
ATOM 1408 N N . VAL A 1 185 ? 13.566 5.090 -21.114 1.00 90.94 185 VAL A N 1
ATOM 1409 C CA . VAL A 1 185 ? 13.097 5.414 -19.761 1.00 90.94 185 VAL A CA 1
ATOM 1410 C C . VAL A 1 185 ? 13.924 4.634 -18.748 1.00 90.94 185 VAL A C 1
ATOM 1412 O O . VAL A 1 185 ? 13.804 3.414 -18.657 1.00 90.94 185 VAL A O 1
ATOM 1415 N N . GLY A 1 186 ? 14.735 5.345 -17.966 1.00 87.88 186 GLY A N 1
ATOM 1416 C CA . GLY A 1 186 ? 15.406 4.786 -16.796 1.00 87.88 186 GLY A CA 1
ATOM 1417 C C . GLY A 1 186 ? 14.465 4.784 -15.594 1.00 87.88 186 GLY A C 1
ATOM 1418 O O . GLY A 1 186 ? 13.836 5.800 -15.293 1.00 87.88 186 GLY A O 1
ATOM 1419 N N . LYS A 1 187 ? 14.358 3.649 -14.902 1.00 84.81 187 LYS A N 1
ATOM 1420 C CA . LYS A 1 187 ? 13.667 3.554 -13.612 1.00 84.81 187 LYS A CA 1
ATOM 1421 C C . LYS A 1 187 ? 14.572 2.838 -12.617 1.00 84.81 187 LYS A C 1
ATOM 1423 O O . LYS A 1 187 ? 15.153 1.826 -13.000 1.00 84.81 187 LYS A O 1
ATOM 1428 N N . PRO A 1 188 ? 14.652 3.307 -11.363 1.00 81.44 188 PRO A N 1
ATOM 1429 C CA . PRO A 1 188 ? 15.254 2.504 -10.314 1.00 81.44 188 PRO A CA 1
ATOM 1430 C C . PRO A 1 188 ? 14.431 1.221 -10.137 1.00 81.44 188 PRO A C 1
ATOM 1432 O O . PRO A 1 188 ? 13.188 1.253 -10.240 1.00 81.44 188 PRO A O 1
ATOM 1435 N N . VAL A 1 189 ? 15.141 0.116 -9.934 1.00 76.88 189 VAL A N 1
ATOM 1436 C CA . VAL A 1 189 ? 14.580 -1.185 -9.557 1.00 76.88 189 VAL A CA 1
ATOM 1437 C C . VAL A 1 189 ? 14.560 -1.305 -8.049 1.00 76.88 189 VAL A C 1
ATOM 1439 O O . VAL A 1 189 ? 15.551 -0.868 -7.424 1.00 76.88 189 VAL A O 1
#

Organism: Aspergillus kawachii (NCBI:txid1069201)

Foldseek 3Di:
DDDDPPDPPPPPPDDPPPPDQAEEAEEWEPDFADQDPNDGDDFADDPPDTTDLPVLLVVQVVCVVVVRHYAFCDPPDDNPDSPRRHFYQDLVRVVVCVVVPHQEYEYRYQAACPRCLNDPPSCVVVNVRYDYDDDHRHVSNQCVPVVSVVVVDVVVDPDDDDDDDDDDPVCPVVVVVVDPDDDDDDDDD

Radius of gyration: 21.63 Å; chains: 1; bounding box: 53×67×53 Å

Secondary structure (DSSP, 8-state):
------S--SSS-S----SSPPEEEEEE--SPPPPBTTB-PPPPP-SSS-SSHHHHHHHHHHHHHTT-EEE-SSTT--SSSSSSSSEESSHHHHHHHHHTT--EEEEES---TT-HHHH-STTGGGTTT-EEESS-HHHHHHHH-HHHHHHHHHHH------------TTTHHHHHHT--SS-------

pLDDT: mean 84.43, std 16.87, range [29.67, 97.69]

Sequence (189 aa):
MFASNSSRKSIQAICAFSTKTPTVAVLLQAIDPPVISGVTKPRKPAEPFPGYRDSGADIVYTLRQKGVKVLKSDPSAPVSPNEGWAFPDTEEGIYSAAQQGATYSWANTILFTSHPLQISSKLTPVASEIYAVGQSPGLVESFDDKAYLNDKLRELGGYTLPKSCLVSPENISEIINYIDRYPIVGKPV